Protein AF-A0A9E0JSH0-F1 (afdb_monomer)

Solvent-accessible surface area (backbone atoms only — not comparable to full-atom values): 14312 Å² total; per-residue (Å²): 104,97,82,73,58,81,67,49,78,45,81,40,47,61,88,39,61,68,59,53,50,58,52,59,76,69,47,55,91,85,56,43,42,41,79,40,80,36,76,78,48,94,66,46,85,39,69,64,47,38,42,27,76,75,68,75,42,82,63,56,85,98,53,52,51,63,81,74,77,41,86,86,77,57,68,68,57,54,52,49,50,67,62,27,55,86,68,74,49,78,90,57,55,46,67,27,36,37,36,51,87,28,32,75,51,60,47,78,40,83,41,52,56,60,45,34,43,47,60,54,39,56,71,28,42,46,60,91,75,67,66,45,44,28,45,34,51,97,60,63,36,44,75,56,94,56,49,79,47,55,40,48,98,84,49,54,21,39,34,26,34,45,64,81,72,59,83,82,60,63,72,46,76,85,82,80,79,55,48,25,35,78,47,30,92,77,71,45,55,46,67,59,41,27,54,29,35,75,69,66,36,45,69,62,23,46,77,66,45,53,81,64,55,82,60,61,27,45,35,23,71,53,29,89,32,31,45,64,35,37,59,36,46,52,51,40,50,52,54,55,52,55,62,73,77,107

Structure (mmCIF, N/CA/C/O backbone):
data_AF-A0A9E0JSH0-F1
#
_entry.id   AF-A0A9E0JSH0-F1
#
loop_
_atom_site.group_PDB
_atom_site.id
_atom_site.type_symbol
_atom_site.label_atom_id
_atom_site.label_alt_id
_atom_site.label_comp_id
_atom_site.label_asym_id
_atom_site.label_entity_id
_atom_site.label_seq_id
_atom_site.pdbx_PDB_ins_code
_atom_site.Cartn_x
_atom_site.Cartn_y
_atom_site.Cartn_z
_atom_site.occupancy
_atom_site.B_iso_or_equiv
_atom_site.auth_seq_id
_atom_site.auth_comp_id
_atom_site.auth_asym_id
_atom_site.auth_atom_id
_atom_site.pdbx_PDB_model_num
ATOM 1 N N . HIS A 1 1 ? -17.701 -1.206 18.539 1.00 70.62 1 HIS A N 1
ATOM 2 C CA . HIS A 1 1 ? -19.146 -0.907 18.632 1.00 70.62 1 HIS A CA 1
ATOM 3 C C . HIS A 1 1 ? -19.865 -1.030 17.283 1.00 70.62 1 HIS A C 1
ATOM 5 O O . HIS A 1 1 ? -20.611 -1.981 17.127 1.00 70.62 1 HIS A O 1
ATOM 11 N N . ALA A 1 2 ? -19.613 -0.163 16.288 1.00 82.38 2 ALA A N 1
ATOM 12 C CA . ALA A 1 2 ? -20.378 -0.131 15.022 1.00 82.38 2 ALA A CA 1
ATOM 13 C C . ALA A 1 2 ? -20.443 -1.459 14.236 1.00 82.38 2 ALA A C 1
ATOM 15 O O . ALA A 1 2 ? -21.452 -1.756 13.612 1.00 82.38 2 ALA A O 1
ATOM 16 N N . VAL A 1 3 ? -19.380 -2.264 14.286 1.00 86.94 3 VAL A N 1
ATOM 17 C CA . VAL A 1 3 ? -19.287 -3.560 13.587 1.00 86.94 3 VAL A CA 1
ATOM 18 C C . VAL A 1 3 ? -19.451 -4.766 14.523 1.00 86.94 3 VAL A C 1
ATOM 20 O O . VAL A 1 3 ? -19.081 -5.875 14.163 1.00 86.94 3 VAL A O 1
ATOM 23 N N . GLY A 1 4 ? -19.930 -4.561 15.756 1.00 85.88 4 GLY A N 1
ATOM 24 C CA . GLY A 1 4 ? -20.189 -5.655 16.706 1.00 85.88 4 GLY A CA 1
ATOM 25 C C . GLY A 1 4 ? -18.955 -6.432 17.192 1.00 85.88 4 GLY A C 1
ATOM 26 O O . GLY A 1 4 ? -19.100 -7.493 17.787 1.00 85.88 4 GLY A O 1
ATOM 27 N N . VAL A 1 5 ? -17.737 -5.936 16.952 1.00 88.56 5 VAL A N 1
ATOM 28 C CA . VAL A 1 5 ? -16.499 -6.615 17.378 1.00 88.56 5 VAL A CA 1
ATOM 29 C C . VAL A 1 5 ? -16.215 -6.415 18.867 1.00 88.56 5 VAL A C 1
ATOM 31 O O . VAL A 1 5 ? -16.360 -5.306 19.388 1.00 88.56 5 VAL A O 1
ATOM 34 N N . SER A 1 6 ? -15.750 -7.480 19.523 1.00 86.81 6 SER A N 1
ATOM 35 C CA . SER A 1 6 ? -15.329 -7.496 20.933 1.00 86.81 6 SER A CA 1
ATOM 36 C C . SER A 1 6 ? -13.826 -7.274 21.132 1.00 86.81 6 SER A C 1
ATOM 38 O O . SER A 1 6 ? -13.388 -7.009 22.248 1.00 86.81 6 SER A O 1
ATOM 40 N N . ARG A 1 7 ? -13.024 -7.377 20.062 1.00 91.56 7 ARG A N 1
ATOM 41 C CA . ARG A 1 7 ? -11.568 -7.208 20.104 1.00 91.56 7 ARG A CA 1
ATOM 42 C C . ARG A 1 7 ? -11.042 -6.531 18.841 1.00 91.56 7 ARG A C 1
ATOM 44 O O . ARG A 1 7 ? -11.481 -6.859 17.741 1.00 91.56 7 ARG A O 1
ATOM 51 N N . ALA A 1 8 ? -10.061 -5.646 18.999 1.00 94.44 8 ALA A N 1
ATOM 52 C CA . ALA A 1 8 ? -9.329 -5.002 17.910 1.00 94.44 8 ALA A CA 1
ATOM 53 C C . ALA A 1 8 ? -7.811 -5.182 18.067 1.00 94.44 8 ALA A C 1
ATOM 55 O O . ALA A 1 8 ? -7.284 -5.261 19.180 1.00 94.44 8 ALA A O 1
ATOM 56 N N . LEU A 1 9 ? -7.100 -5.240 16.940 1.00 95.06 9 LEU A N 1
ATOM 57 C CA . LEU A 1 9 ? -5.640 -5.308 16.889 1.00 95.06 9 LEU A CA 1
ATOM 58 C C . LEU A 1 9 ? -5.103 -4.219 15.960 1.00 95.06 9 LEU A C 1
ATOM 60 O O . LEU A 1 9 ? -5.591 -4.058 14.845 1.00 95.06 9 LEU A O 1
ATOM 64 N N . ILE A 1 10 ? -4.075 -3.512 16.418 1.00 95.69 10 ILE A N 1
ATOM 65 C CA . ILE A 1 10 ? -3.317 -2.524 15.655 1.00 95.69 10 ILE A CA 1
ATOM 66 C C . ILE A 1 10 ? -1.962 -3.152 15.335 1.00 95.69 10 ILE A C 1
ATOM 68 O O . ILE A 1 10 ? -1.177 -3.424 16.244 1.00 95.69 10 ILE A O 1
ATOM 72 N N . GLY A 1 11 ? -1.710 -3.426 14.056 1.00 95.25 11 GLY A N 1
ATOM 73 C CA . GLY A 1 11 ? -0.405 -3.877 13.575 1.00 95.25 11 GLY A CA 1
ATOM 74 C C . GLY A 1 11 ? 0.499 -2.680 13.296 1.00 95.25 11 GLY A C 1
ATOM 75 O O . GLY A 1 11 ? 0.100 -1.787 12.552 1.00 95.25 11 GLY A O 1
ATOM 76 N N . VAL A 1 12 ? 1.696 -2.663 13.878 1.00 95.06 12 VAL A N 1
ATOM 77 C CA . VAL A 1 12 ? 2.700 -1.610 13.667 1.00 95.06 12 VAL A CA 1
ATOM 78 C C . VAL A 1 12 ? 4.027 -2.270 13.319 1.00 95.06 12 VAL A C 1
ATOM 80 O O . VAL A 1 12 ? 4.424 -3.221 13.987 1.00 95.06 12 VAL A O 1
ATOM 83 N N . GLU A 1 13 ? 4.690 -1.799 12.270 1.00 95.12 13 GLU A N 1
ATOM 84 C CA . GLU A 1 13 ? 6.009 -2.301 11.869 1.00 95.12 13 GLU A CA 1
ATOM 85 C C . GLU A 1 13 ? 7.086 -1.937 12.911 1.00 95.12 13 GLU A C 1
ATOM 87 O O . GLU A 1 13 ? 6.985 -0.918 13.601 1.00 95.12 13 GLU A O 1
ATOM 92 N N . ASP A 1 14 ? 8.087 -2.802 13.072 1.00 95.06 14 ASP A N 1
ATOM 93 C CA . ASP A 1 14 ? 9.138 -2.701 14.092 1.00 95.06 14 ASP A CA 1
ATOM 94 C C . ASP A 1 14 ? 10.114 -1.532 13.889 1.00 95.06 14 ASP A C 1
ATOM 96 O O . ASP A 1 14 ? 10.735 -1.083 14.853 1.00 95.06 14 ASP A O 1
ATOM 100 N N . ASP A 1 15 ? 10.172 -0.968 12.684 1.00 94.94 15 ASP A N 1
ATOM 101 C CA . ASP A 1 15 ? 10.911 0.250 12.339 1.00 94.94 15 ASP A CA 1
ATOM 102 C C . ASP A 1 15 ? 10.265 1.548 12.874 1.00 94.94 15 ASP A C 1
ATOM 104 O O . ASP A 1 15 ? 10.806 2.634 12.668 1.00 94.94 15 ASP A O 1
ATOM 108 N N . LYS A 1 16 ? 9.121 1.467 13.574 1.00 94.50 16 LYS A N 1
ATOM 109 C CA . LYS A 1 16 ? 8.365 2.626 14.098 1.00 94.50 16 LYS A CA 1
ATOM 110 C C . LYS A 1 16 ? 8.254 2.613 15.635 1.00 94.50 16 LYS A C 1
ATOM 112 O O . LYS A 1 16 ? 7.138 2.599 16.171 1.00 94.50 16 LYS A O 1
ATOM 117 N N . PRO A 1 17 ? 9.376 2.645 16.382 1.00 95.88 17 PRO A N 1
ATOM 118 C CA . PRO A 1 17 ? 9.376 2.499 17.841 1.00 95.88 17 PRO A CA 1
ATOM 119 C C . PRO A 1 17 ? 8.571 3.589 18.561 1.00 95.88 17 PRO A C 1
ATOM 121 O O . PRO A 1 17 ? 7.854 3.290 19.517 1.00 95.88 17 PRO A O 1
ATOM 124 N N . GLU A 1 18 ? 8.622 4.830 18.075 1.00 96.75 18 GLU A N 1
ATOM 125 C CA . GLU A 1 18 ? 7.871 5.956 18.646 1.00 96.75 18 GLU A CA 1
ATOM 126 C C . GLU A 1 18 ? 6.356 5.751 18.529 1.00 96.75 18 GLU A C 1
ATOM 128 O O . GLU A 1 18 ? 5.625 5.911 19.507 1.00 96.75 18 GLU A O 1
ATOM 133 N N . ALA A 1 19 ? 5.878 5.306 17.361 1.00 94.12 19 ALA A N 1
ATOM 134 C CA . ALA A 1 19 ? 4.464 5.006 17.150 1.00 94.12 19 ALA A CA 1
ATOM 135 C C . ALA A 1 19 ? 4.004 3.829 18.022 1.00 94.12 19 ALA A C 1
ATOM 137 O O . ALA A 1 19 ? 2.922 3.872 18.608 1.00 94.12 19 ALA A O 1
ATOM 138 N N . ILE A 1 20 ? 4.838 2.790 18.154 1.00 96.56 20 ILE A N 1
ATOM 139 C CA . ILE A 1 20 ? 4.563 1.650 19.036 1.00 96.56 20 ILE A CA 1
ATOM 140 C C . ILE A 1 20 ? 4.403 2.123 20.484 1.00 96.56 20 ILE A C 1
ATOM 142 O O . ILE A 1 20 ? 3.453 1.707 21.152 1.00 96.56 20 ILE A O 1
ATOM 146 N N . ALA A 1 21 ? 5.312 2.973 20.968 1.00 97.12 21 ALA A N 1
ATOM 147 C CA . ALA A 1 21 ? 5.270 3.511 22.323 1.00 97.12 21 ALA A CA 1
ATOM 148 C C . ALA A 1 21 ? 4.015 4.367 22.552 1.00 97.12 21 ALA A C 1
ATOM 150 O O . ALA A 1 21 ? 3.271 4.110 23.500 1.00 97.12 21 ALA A O 1
ATOM 151 N N . ALA A 1 22 ? 3.733 5.309 21.647 1.00 96.62 22 ALA A N 1
ATOM 152 C CA . ALA A 1 22 ? 2.570 6.191 21.726 1.00 96.62 22 ALA A CA 1
ATOM 153 C C . ALA A 1 22 ? 1.245 5.412 21.727 1.00 96.62 22 ALA A C 1
ATOM 155 O O . ALA A 1 22 ? 0.381 5.654 22.567 1.00 96.62 22 ALA A O 1
ATOM 156 N N . ILE A 1 23 ? 1.100 4.420 20.840 1.00 95.81 23 ILE A N 1
ATOM 157 C CA . ILE A 1 23 ? -0.105 3.583 20.783 1.00 95.81 23 ILE A CA 1
ATOM 158 C C . ILE A 1 23 ? -0.246 2.767 22.067 1.00 95.81 23 ILE A C 1
ATOM 160 O O . ILE A 1 23 ? -1.330 2.734 22.643 1.00 95.81 23 ILE A O 1
ATOM 164 N N . LYS A 1 24 ? 0.830 2.114 22.534 1.00 95.69 24 LYS A N 1
ATOM 165 C CA . LYS A 1 24 ? 0.793 1.277 23.746 1.00 95.69 24 LYS A CA 1
ATOM 166 C C . LYS A 1 24 ? 0.400 2.065 24.994 1.00 95.69 24 LYS A C 1
ATOM 168 O O . LYS A 1 24 ? -0.326 1.518 25.818 1.00 95.69 24 LYS A O 1
ATOM 173 N N . ALA A 1 25 ? 0.844 3.316 25.113 1.00 96.62 25 ALA A N 1
ATOM 174 C CA . ALA A 1 25 ? 0.515 4.187 26.240 1.00 96.62 25 ALA A CA 1
ATOM 175 C C . ALA A 1 25 ? -0.984 4.533 26.329 1.00 96.62 25 ALA A C 1
ATOM 177 O O . ALA A 1 25 ? -1.475 4.834 27.412 1.00 96.62 25 ALA A O 1
ATOM 178 N N . LEU A 1 26 ? -1.710 4.464 25.209 1.00 95.88 26 LEU A N 1
ATOM 179 C CA . LEU A 1 26 ? -3.132 4.808 25.109 1.00 95.88 26 LEU A CA 1
ATOM 180 C C . LEU A 1 26 ? -4.056 3.578 25.069 1.00 95.88 26 LEU A C 1
ATOM 182 O O . LEU A 1 26 ? -5.267 3.726 24.898 1.00 95.88 26 LEU A O 1
ATOM 186 N N . LEU A 1 27 ? -3.516 2.358 25.186 1.00 95.31 27 LEU A N 1
ATOM 187 C CA . LEU A 1 27 ? -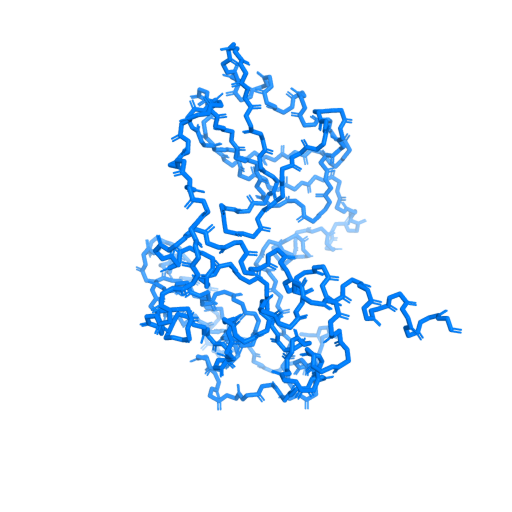4.336 1.146 25.134 1.00 95.31 27 LEU A CA 1
ATOM 188 C C . LEU A 1 27 ? -5.201 0.993 26.395 1.00 95.31 27 LEU A C 1
ATOM 190 O O . LEU A 1 27 ? -4.727 1.238 27.505 1.00 95.31 27 LEU A O 1
ATOM 194 N N . PRO A 1 28 ? -6.450 0.517 26.251 1.00 93.25 28 PRO A N 1
ATOM 195 C CA . PRO A 1 28 ? -7.325 0.284 27.388 1.00 93.25 28 PRO A CA 1
ATOM 196 C C . PRO A 1 28 ? -6.835 -0.900 28.236 1.00 93.25 28 PRO A C 1
ATOM 198 O O . PRO A 1 28 ? -6.339 -1.908 27.722 1.00 93.25 28 PRO A O 1
ATOM 201 N N . ALA A 1 29 ? -7.021 -0.799 29.555 1.00 92.62 29 ALA A N 1
ATOM 202 C CA . ALA A 1 29 ? -6.586 -1.820 30.513 1.00 92.62 29 ALA A CA 1
ATOM 203 C C . ALA A 1 29 ? -7.299 -3.175 30.333 1.00 92.62 29 ALA A C 1
ATOM 205 O O . ALA A 1 29 ? -6.725 -4.221 30.641 1.00 92.62 29 ALA A O 1
ATOM 206 N N . ASP A 1 30 ? -8.520 -3.168 29.790 1.00 93.06 30 ASP A N 1
ATOM 207 C CA . ASP A 1 30 ? -9.334 -4.362 29.524 1.00 93.06 30 ASP A CA 1
ATOM 208 C C . ASP A 1 30 ? -8.836 -5.202 28.331 1.00 93.06 30 ASP A C 1
ATOM 210 O O . ASP A 1 30 ? -9.366 -6.280 28.060 1.00 93.06 30 ASP A O 1
ATOM 214 N N . ARG A 1 31 ? -7.798 -4.726 27.622 1.00 89.38 31 ARG A N 1
ATOM 215 C CA . ARG A 1 31 ? -7.181 -5.381 26.456 1.00 89.38 31 ARG A CA 1
ATOM 216 C C . ARG A 1 31 ? -8.151 -5.621 25.293 1.00 89.38 31 ARG A C 1
ATOM 218 O O . ARG A 1 31 ? -7.851 -6.430 24.409 1.00 89.38 31 ARG A O 1
ATOM 225 N N . SER A 1 32 ? -9.270 -4.898 25.255 1.00 93.00 32 SER A N 1
ATOM 226 C CA . SER A 1 32 ? -10.209 -4.897 24.127 1.00 93.00 32 SER A CA 1
ATOM 227 C C . SER A 1 32 ? -9.537 -4.419 22.833 1.00 93.00 32 SER A C 1
ATOM 229 O O . SER A 1 32 ? -9.854 -4.904 21.745 1.00 93.00 32 SER A O 1
ATOM 231 N N . ILE A 1 33 ? -8.541 -3.536 22.946 1.00 95.19 33 ILE A N 1
ATOM 232 C CA . ILE A 1 33 ? -7.679 -3.084 21.851 1.00 95.19 33 ILE A CA 1
ATOM 233 C C . ILE A 1 33 ? -6.232 -3.444 22.187 1.00 95.19 33 ILE A C 1
ATOM 235 O O . ILE A 1 33 ? -5.737 -3.140 23.271 1.00 95.19 33 ILE A O 1
ATOM 239 N N . GLY A 1 34 ? -5.540 -4.099 21.256 1.00 94.81 34 GLY A N 1
ATOM 240 C CA . GLY A 1 34 ? -4.135 -4.471 21.413 1.00 94.81 34 GLY A CA 1
ATOM 241 C C . GLY A 1 34 ? -3.248 -3.912 20.309 1.00 94.81 34 GLY A C 1
ATOM 242 O O . GLY A 1 34 ? -3.661 -3.835 19.159 1.00 94.81 34 GLY A O 1
ATOM 243 N N . CYS A 1 35 ? -1.994 -3.609 20.640 1.00 95.62 35 CYS A N 1
ATOM 244 C CA . CYS A 1 35 ? -0.941 -3.331 19.662 1.00 95.62 35 CYS A CA 1
ATOM 245 C C . CYS A 1 35 ? -0.091 -4.592 19.430 1.00 95.62 35 CYS A C 1
ATOM 247 O O . CYS A 1 35 ? 0.203 -5.348 20.369 1.00 95.62 35 CYS A O 1
ATOM 249 N N . ARG A 1 36 ? 0.273 -4.857 18.176 1.00 95.50 36 ARG A N 1
ATOM 250 C CA . ARG A 1 36 ? 1.146 -5.956 17.759 1.00 95.50 36 ARG A CA 1
ATOM 251 C C . ARG A 1 36 ? 2.248 -5.402 16.875 1.00 95.50 36 ARG A C 1
ATOM 253 O O . ARG A 1 36 ? 1.969 -4.777 15.858 1.00 95.50 36 ARG A O 1
ATOM 260 N N . VAL A 1 37 ? 3.483 -5.655 17.291 1.00 95.56 37 VAL A N 1
ATOM 261 C CA . VAL A 1 37 ? 4.664 -5.319 16.504 1.00 95.56 37 VAL A CA 1
ATOM 262 C C . VAL A 1 37 ? 4.830 -6.381 15.423 1.00 95.56 37 VAL A C 1
ATOM 264 O O . VAL A 1 37 ? 4.705 -7.573 15.709 1.00 95.56 37 VAL A O 1
ATOM 267 N N . LEU A 1 38 ? 5.054 -5.943 14.192 1.00 94.50 38 LEU A N 1
ATOM 268 C CA . LEU A 1 38 ? 5.218 -6.776 13.010 1.00 94.50 38 LEU A CA 1
ATOM 269 C C . LEU A 1 38 ? 6.597 -6.512 12.398 1.00 94.50 38 LEU A C 1
ATOM 271 O O . LEU A 1 38 ? 7.061 -5.376 12.452 1.00 94.50 38 LEU A O 1
ATOM 275 N N . PRO A 1 39 ? 7.248 -7.517 11.798 1.00 91.94 39 PRO A N 1
ATOM 276 C CA . PRO A 1 39 ? 8.506 -7.290 11.102 1.00 91.94 39 PRO A CA 1
ATOM 277 C C . PRO A 1 39 ? 8.299 -6.349 9.910 1.00 91.94 39 PRO A C 1
ATOM 279 O O . PRO A 1 39 ? 7.330 -6.503 9.159 1.00 91.94 39 PRO A O 1
ATOM 282 N N . THR A 1 40 ? 9.225 -5.414 9.703 1.00 91.50 40 THR A N 1
ATOM 283 C CA . THR A 1 40 ? 9.226 -4.525 8.532 1.00 91.50 40 THR A CA 1
ATOM 284 C C . THR A 1 40 ? 9.534 -5.324 7.265 1.00 91.50 40 THR A C 1
ATOM 286 O O . THR A 1 40 ? 10.686 -5.517 6.874 1.00 91.50 40 THR A O 1
ATOM 289 N N . ARG A 1 41 ? 8.487 -5.838 6.613 1.00 86.88 41 ARG A N 1
ATOM 290 C CA . ARG A 1 41 ? 8.604 -6.665 5.407 1.00 86.88 41 ARG A CA 1
ATOM 291 C C . ARG A 1 41 ? 7.492 -6.348 4.422 1.00 86.88 41 ARG A C 1
ATOM 293 O O . ARG A 1 41 ? 6.323 -6.586 4.688 1.00 86.88 41 ARG A O 1
ATOM 300 N N . TYR A 1 42 ? 7.826 -5.889 3.225 1.00 85.62 42 TYR A N 1
ATOM 301 C CA . TYR A 1 42 ? 6.801 -5.672 2.205 1.00 85.62 42 TYR A CA 1
ATOM 302 C C . TYR A 1 42 ? 6.203 -7.007 1.698 1.00 85.62 42 TYR A C 1
ATOM 304 O O . TYR A 1 42 ? 6.981 -7.921 1.405 1.00 85.62 42 TYR A O 1
ATOM 312 N N . PRO A 1 43 ? 4.867 -7.142 1.512 1.00 88.00 43 PRO A N 1
ATOM 313 C CA . PRO A 1 43 ? 3.787 -6.187 1.800 1.00 88.00 43 PRO A CA 1
ATOM 314 C C . PRO A 1 43 ? 2.977 -6.540 3.066 1.00 88.00 43 PRO A C 1
ATOM 316 O O . PRO A 1 43 ? 1.806 -6.913 2.975 1.00 88.00 43 PRO A O 1
ATOM 319 N N . GLN A 1 44 ? 3.566 -6.386 4.253 1.00 85.75 44 GLN A N 1
ATOM 320 C CA . GLN A 1 44 ? 2.935 -6.687 5.548 1.00 85.75 44 GLN A CA 1
ATOM 321 C C . GLN A 1 44 ? 1.597 -5.959 5.764 1.00 85.75 44 GLN A C 1
ATOM 323 O O . GLN A 1 44 ? 0.678 -6.512 6.366 1.00 85.75 44 GLN A O 1
ATOM 328 N N . GLY A 1 45 ? 1.469 -4.735 5.244 1.00 84.25 45 GLY A N 1
ATOM 329 C CA . GLY A 1 45 ? 0.248 -3.929 5.334 1.00 84.25 45 GLY A CA 1
ATOM 330 C C . GLY A 1 45 ? -0.887 -4.347 4.390 1.00 84.25 45 GLY A C 1
ATOM 331 O O . GLY A 1 45 ? -1.973 -3.774 4.468 1.00 84.25 45 GLY A O 1
ATOM 332 N N . ALA A 1 46 ? -0.675 -5.312 3.488 1.00 88.25 46 ALA A N 1
ATOM 333 C CA . ALA A 1 46 ? -1.750 -5.821 2.643 1.00 88.25 46 ALA A CA 1
ATOM 334 C C . ALA A 1 46 ? -2.763 -6.599 3.489 1.00 88.25 46 ALA A C 1
ATOM 336 O O . ALA A 1 46 ? -2.389 -7.437 4.302 1.00 88.25 46 ALA A O 1
ATOM 337 N N . GLU A 1 47 ? -4.052 -6.370 3.253 1.00 90.44 47 GLU A N 1
ATOM 338 C CA . GLU A 1 47 ? -5.147 -6.871 4.088 1.00 90.44 47 GLU A CA 1
ATOM 339 C C . GLU A 1 47 ? -5.058 -8.376 4.397 1.00 90.44 47 GLU A C 1
ATOM 341 O O . GLU A 1 47 ? -5.051 -8.771 5.562 1.00 90.44 47 GLU A O 1
ATOM 346 N N . LYS A 1 48 ? -4.889 -9.219 3.370 1.00 90.19 48 LYS A N 1
ATOM 347 C CA . LYS A 1 48 ? -4.742 -10.674 3.547 1.00 90.19 48 LYS A CA 1
ATOM 348 C C . LYS A 1 48 ? -3.483 -11.056 4.337 1.00 90.19 48 LYS A C 1
ATOM 350 O O . LYS A 1 48 ? -3.529 -11.989 5.132 1.00 90.19 48 LYS A O 1
ATOM 355 N N . MET A 1 49 ? -2.379 -10.332 4.140 1.00 90.75 49 MET A N 1
ATOM 356 C CA . MET A 1 49 ? -1.115 -10.577 4.847 1.00 90.75 49 MET A CA 1
ATOM 357 C C . MET A 1 49 ? -1.224 -10.182 6.314 1.00 90.75 49 MET A C 1
ATOM 359 O O . MET A 1 49 ? -0.804 -10.930 7.189 1.00 90.75 49 MET A O 1
ATOM 363 N N . LEU A 1 50 ? -1.856 -9.043 6.589 1.00 93.50 50 LEU A N 1
ATOM 364 C CA . LEU A 1 50 ? -2.058 -8.549 7.940 1.00 93.50 50 LEU A CA 1
ATOM 365 C C . LEU A 1 50 ? -2.941 -9.499 8.761 1.00 93.50 50 LEU A C 1
ATOM 367 O O . LEU A 1 50 ? -2.609 -9.804 9.905 1.00 93.50 50 LEU A O 1
ATOM 371 N N . ILE A 1 51 ? -4.026 -10.013 8.167 1.00 94.19 51 ILE A N 1
ATOM 372 C CA . ILE A 1 51 ? -4.899 -11.018 8.796 1.00 94.19 51 ILE A CA 1
ATOM 373 C C . ILE A 1 51 ? -4.108 -12.283 9.121 1.00 94.19 51 ILE A C 1
ATOM 375 O O . ILE A 1 51 ? -4.167 -12.767 10.252 1.00 94.19 51 ILE A O 1
ATOM 379 N N . HIS A 1 52 ? -3.335 -12.789 8.160 1.00 92.56 52 HIS A N 1
ATOM 380 C CA . HIS A 1 52 ? -2.511 -13.972 8.368 1.00 92.56 52 HIS A CA 1
ATOM 381 C C . HIS A 1 52 ? -1.476 -13.748 9.480 1.00 92.56 52 HIS A C 1
ATOM 383 O O . HIS A 1 52 ? -1.427 -14.512 10.438 1.00 92.56 52 HIS A O 1
ATOM 389 N N . SER A 1 53 ? -0.704 -12.663 9.440 1.00 92.38 53 SER A N 1
ATOM 390 C CA . SER A 1 53 ? 0.331 -12.404 10.446 1.00 92.38 53 SER A CA 1
ATOM 391 C C . SER A 1 53 ? -0.221 -12.181 11.853 1.00 92.38 53 SER A C 1
ATOM 393 O O . SER A 1 53 ? 0.402 -12.614 12.819 1.00 92.38 53 SER A O 1
ATOM 395 N N . LEU A 1 54 ? -1.381 -11.530 11.994 1.00 93.06 54 LEU A N 1
ATOM 396 C CA . LEU A 1 54 ? -1.961 -11.226 13.307 1.00 93.06 54 LEU A CA 1
ATOM 397 C C . LEU A 1 54 ? -2.813 -12.359 13.884 1.00 93.06 54 LEU A C 1
ATOM 399 O O . LEU A 1 54 ? -2.867 -12.510 15.105 1.00 93.06 54 LEU A O 1
ATOM 403 N N . LEU A 1 55 ? -3.515 -13.107 13.031 1.00 93.25 55 LEU A N 1
ATOM 404 C CA . LEU A 1 55 ? -4.546 -14.063 13.447 1.00 93.25 55 LEU A CA 1
ATOM 405 C C . LEU A 1 55 ? -4.281 -15.496 12.979 1.00 93.25 55 LEU A C 1
ATOM 407 O O . LEU A 1 55 ? -5.036 -16.381 13.371 1.00 93.25 55 LEU A O 1
ATOM 411 N N . GLN A 1 56 ? -3.253 -15.726 12.154 1.00 92.88 56 GLN A N 1
ATOM 412 C CA . GLN A 1 56 ? -2.965 -17.016 11.511 1.00 92.88 56 GLN A CA 1
ATOM 413 C C . GLN A 1 56 ? -4.186 -17.556 10.747 1.00 92.88 56 GLN A C 1
ATOM 415 O O . GLN A 1 56 ? -4.502 -18.741 10.783 1.00 92.88 56 GLN A O 1
ATOM 420 N N . ARG A 1 57 ? -4.917 -16.646 10.087 1.00 93.12 57 ARG A N 1
ATOM 421 C CA . ARG A 1 57 ? -6.085 -16.955 9.253 1.00 93.12 57 ARG A CA 1
ATOM 422 C C . ARG A 1 57 ? -5.798 -16.609 7.803 1.00 93.12 57 ARG A C 1
ATOM 424 O O . ARG A 1 57 ? -5.294 -15.527 7.510 1.00 93.12 57 ARG A O 1
ATOM 431 N N . GLU A 1 58 ? -6.195 -17.491 6.902 1.00 90.81 58 GLU A N 1
ATOM 432 C CA . GLU A 1 58 ? 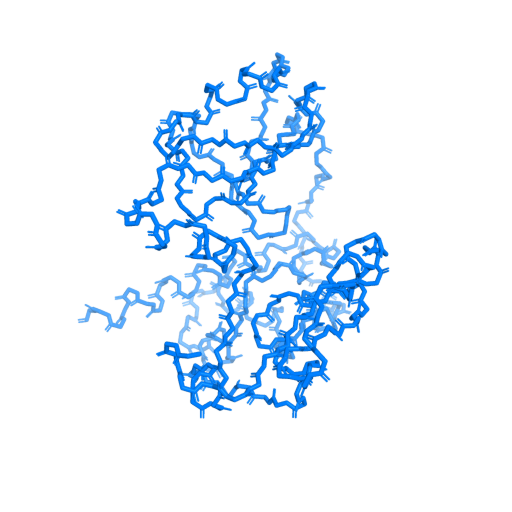-6.143 -17.240 5.467 1.00 90.81 58 GLU A CA 1
ATOM 433 C C . GLU A 1 58 ? -7.507 -16.789 4.950 1.00 90.81 58 GLU A C 1
ATOM 435 O O . GLU A 1 58 ? -8.543 -17.325 5.340 1.00 90.81 58 GLU A O 1
ATOM 440 N N . VAL A 1 59 ? -7.507 -15.800 4.053 1.00 92.38 59 VAL A N 1
ATOM 441 C CA . VAL A 1 59 ? -8.710 -15.368 3.332 1.00 92.38 59 VAL A CA 1
ATOM 442 C C . VAL A 1 59 ? -8.756 -16.119 2.000 1.00 92.38 59 VAL A C 1
ATOM 444 O O . VAL A 1 59 ? -7.917 -15.821 1.134 1.00 92.38 59 VAL A O 1
ATOM 447 N N . PRO A 1 60 ? -9.715 -17.046 1.798 1.00 89.81 60 PRO A N 1
ATOM 448 C CA . PRO A 1 60 ? -9.762 -17.864 0.592 1.00 89.81 60 PRO A CA 1
ATOM 449 C C . PRO A 1 60 ? -9.843 -17.039 -0.698 1.00 89.81 60 PRO A C 1
ATOM 451 O O . PRO A 1 60 ? -10.206 -15.855 -0.705 1.00 89.81 60 PRO A O 1
ATOM 454 N N . SER A 1 61 ? -9.509 -17.678 -1.819 1.00 87.62 61 SER A N 1
ATOM 455 C CA . SER A 1 61 ? -9.638 -17.061 -3.142 1.00 87.62 61 SER A CA 1
ATOM 456 C C . SER A 1 61 ? -11.073 -16.583 -3.383 1.00 87.62 61 SER A C 1
ATOM 458 O O . SER A 1 61 ? -12.042 -17.269 -3.055 1.00 87.62 61 SER A O 1
ATOM 460 N N . GLY A 1 62 ? -11.210 -15.362 -3.903 1.00 85.94 62 GLY A N 1
ATOM 461 C CA . GLY A 1 62 ? -12.508 -14.733 -4.170 1.00 85.94 62 GLY A CA 1
ATOM 462 C C . GLY A 1 62 ? -13.355 -14.369 -2.941 1.00 85.94 62 GLY A C 1
ATOM 463 O O . GLY A 1 62 ? -14.460 -13.860 -3.122 1.00 85.94 62 GLY A O 1
ATOM 464 N N . LYS A 1 63 ? -12.864 -14.600 -1.718 1.00 90.94 63 LYS A N 1
ATOM 465 C CA . LYS A 1 63 ? -13.536 -14.222 -0.468 1.00 90.94 63 LYS A CA 1
ATOM 466 C C . LYS A 1 63 ? -13.022 -12.893 0.076 1.00 90.94 63 LYS A C 1
ATOM 468 O O . LYS A 1 63 ? -11.902 -12.465 -0.219 1.00 90.94 63 LYS A O 1
ATOM 473 N N . LEU A 1 64 ? -13.863 -12.249 0.873 1.00 89.88 64 LEU A N 1
ATOM 474 C CA . LEU A 1 64 ? -13.572 -11.026 1.606 1.00 89.88 64 LEU A CA 1
ATOM 475 C C . LEU A 1 64 ? -13.147 -11.362 3.041 1.00 89.88 64 LEU A C 1
ATOM 477 O O . LEU A 1 64 ? -13.532 -12.400 3.575 1.00 89.88 64 LEU A O 1
ATOM 481 N N . PRO A 1 65 ? -12.415 -10.478 3.730 1.00 91.19 65 PRO A N 1
ATOM 482 C CA . PRO A 1 65 ? -12.087 -10.676 5.145 1.00 91.19 65 PRO A CA 1
ATOM 483 C C . PRO A 1 65 ? -13.291 -10.852 6.063 1.00 91.19 65 PRO A C 1
ATOM 485 O O . PRO A 1 65 ? -13.217 -11.595 7.041 1.00 91.19 65 PRO A O 1
ATOM 488 N N . ALA A 1 66 ? -14.423 -10.237 5.713 1.00 91.94 66 ALA A N 1
ATOM 489 C CA . ALA A 1 66 ? -15.675 -10.428 6.431 1.00 91.94 66 ALA A CA 1
ATOM 490 C C . ALA A 1 66 ? -16.126 -11.902 6.427 1.00 91.94 66 ALA A C 1
ATOM 492 O O . ALA A 1 66 ? -16.660 -12.367 7.431 1.00 91.94 66 ALA A O 1
ATOM 493 N N . ASP A 1 67 ? -15.824 -12.662 5.365 1.00 91.94 67 ASP A N 1
ATOM 494 C CA . ASP A 1 67 ? -16.134 -14.097 5.273 1.00 91.94 67 ASP A CA 1
ATOM 495 C C . ASP A 1 67 ? -15.329 -14.943 6.277 1.00 91.94 67 ASP A C 1
ATOM 497 O O . ASP A 1 67 ? -15.716 -16.065 6.588 1.00 91.94 67 ASP A O 1
ATOM 501 N N . VAL A 1 68 ? -14.219 -14.413 6.810 1.00 92.62 68 VAL A N 1
ATOM 502 C CA . VAL A 1 68 ? -13.423 -15.042 7.883 1.00 92.62 68 VAL A CA 1
ATOM 503 C C . VAL A 1 68 ? -13.574 -14.321 9.230 1.00 92.62 68 VAL A C 1
ATOM 505 O O . VAL A 1 68 ? -12.780 -14.524 10.158 1.00 92.62 68 VAL A O 1
ATOM 508 N N . GLY A 1 69 ? -14.606 -13.476 9.344 1.00 91.38 69 GLY A N 1
ATOM 509 C CA . GLY A 1 69 ? -14.970 -12.759 10.563 1.00 91.38 69 GLY A CA 1
ATOM 510 C C . GLY A 1 69 ? -13.992 -11.649 10.946 1.00 91.38 69 GLY A C 1
ATOM 511 O O . GLY A 1 69 ? -13.798 -11.398 12.135 1.00 91.38 69 GLY A O 1
ATOM 512 N N . VAL A 1 70 ? -13.335 -11.018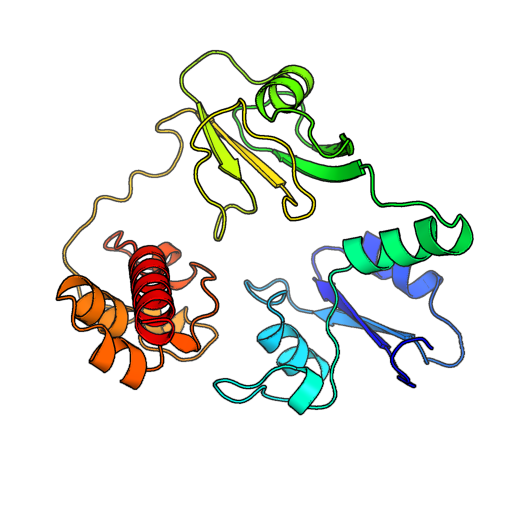 9.968 1.00 94.25 70 VAL A N 1
ATOM 513 C CA . VAL A 1 70 ? -12.365 -9.943 10.206 1.00 94.25 70 VAL A CA 1
ATOM 514 C C . VAL A 1 70 ? -12.730 -8.707 9.394 1.00 94.25 70 VAL A C 1
ATOM 516 O O . VAL A 1 70 ? -13.068 -8.791 8.218 1.00 94.25 70 VAL A O 1
ATOM 519 N N . VAL A 1 71 ? -12.617 -7.537 10.018 1.00 93.56 71 VAL A N 1
ATOM 520 C CA . VAL A 1 71 ? -12.693 -6.246 9.333 1.00 93.56 71 VAL A CA 1
ATOM 521 C C . VAL A 1 71 ? -11.336 -5.576 9.465 1.00 93.56 71 VAL A C 1
ATOM 523 O O . VAL A 1 71 ? -10.854 -5.370 10.580 1.00 93.56 71 VAL A O 1
ATOM 526 N N . VAL A 1 72 ? -10.722 -5.232 8.338 1.00 93.62 72 VAL A N 1
ATOM 527 C CA . VAL A 1 72 ? -9.448 -4.513 8.303 1.00 93.62 72 VAL A CA 1
ATOM 528 C C . VAL A 1 72 ? -9.708 -3.098 7.816 1.00 93.62 72 VAL A C 1
ATOM 530 O O . VAL A 1 72 ? -10.400 -2.885 6.827 1.00 93.62 72 VAL A O 1
ATOM 533 N N . ASN A 1 73 ? -9.159 -2.115 8.524 1.00 92.25 73 ASN A N 1
ATOM 534 C CA . ASN A 1 73 ? -9.274 -0.711 8.152 1.00 92.25 73 ASN A CA 1
ATOM 535 C C . ASN A 1 73 ? -7.901 -0.055 8.163 1.00 92.25 73 ASN A C 1
ATOM 537 O O . ASN A 1 73 ? -7.053 -0.366 9.000 1.00 92.25 73 ASN A O 1
ATOM 541 N N . ASN A 1 74 ? -7.702 0.891 7.249 1.00 89.31 74 ASN A N 1
ATOM 542 C CA . ASN A 1 74 ? -6.530 1.749 7.273 1.00 89.31 74 ASN A CA 1
ATOM 543 C C . ASN A 1 74 ? -6.557 2.646 8.523 1.00 89.31 74 ASN A C 1
ATOM 545 O O . ASN A 1 74 ? -7.611 3.157 8.910 1.00 89.31 74 ASN A O 1
ATOM 549 N N . VAL A 1 75 ? -5.388 2.875 9.125 1.00 89.50 75 VAL A N 1
ATOM 550 C CA . VAL A 1 75 ? -5.253 3.709 10.328 1.00 89.50 75 VAL A CA 1
ATOM 551 C C . VAL A 1 75 ? -5.751 5.140 10.108 1.00 89.50 75 VAL A C 1
ATOM 553 O O . VAL A 1 75 ? -6.453 5.668 10.962 1.00 89.50 75 VAL A O 1
ATOM 556 N N . GLY A 1 76 ? -5.485 5.735 8.941 1.00 87.75 76 GLY A N 1
ATOM 557 C CA . GLY A 1 76 ? -5.965 7.072 8.596 1.00 87.75 76 GLY A CA 1
ATOM 558 C C . GLY A 1 76 ? -7.487 7.127 8.493 1.00 87.75 76 GLY A C 1
ATOM 559 O O . GLY A 1 76 ? -8.100 8.085 8.947 1.00 87.75 76 GLY A O 1
ATOM 560 N N . THR A 1 77 ? -8.123 6.071 7.978 1.00 89.50 77 THR A N 1
ATOM 561 C CA . THR A 1 77 ? -9.589 5.969 7.968 1.00 89.50 77 THR A CA 1
ATOM 562 C C . THR A 1 77 ? -10.150 5.929 9.386 1.00 89.50 77 THR A C 1
ATOM 564 O O . THR A 1 77 ? -11.078 6.671 9.685 1.00 89.50 77 THR A O 1
ATOM 567 N N . LEU A 1 78 ? -9.586 5.099 10.270 1.00 91.69 78 LEU A N 1
ATOM 568 C CA . LEU A 1 78 ? -10.054 5.000 11.657 1.00 91.69 78 LEU A CA 1
ATOM 569 C C . LEU A 1 78 ? -9.835 6.299 12.442 1.00 91.69 78 LEU A C 1
ATOM 571 O O . LEU A 1 78 ? -10.732 6.708 13.175 1.00 91.69 78 LEU A O 1
ATOM 575 N N . ALA A 1 79 ? -8.688 6.958 12.254 1.00 90.69 79 ALA A N 1
ATOM 576 C CA . ALA A 1 79 ? -8.392 8.246 12.874 1.00 90.69 79 ALA A CA 1
ATOM 577 C C . ALA A 1 79 ? -9.421 9.311 12.463 1.00 90.69 79 ALA A C 1
ATOM 579 O O . ALA A 1 79 ? -10.054 9.917 13.323 1.00 90.69 79 ALA A O 1
ATOM 580 N N . MET A 1 80 ? -9.678 9.452 11.158 1.00 91.19 80 MET A N 1
ATOM 581 C CA . MET A 1 80 ? -10.661 10.413 10.645 1.00 91.19 80 MET A CA 1
ATOM 582 C C . MET A 1 80 ? -12.092 10.088 11.082 1.00 91.19 80 MET A C 1
ATOM 584 O O . MET A 1 80 ? -12.861 10.998 11.369 1.00 91.19 80 MET A O 1
ATOM 588 N N . LEU A 1 81 ? -12.473 8.809 11.175 1.00 91.62 81 LEU A N 1
ATOM 589 C CA . LEU A 1 81 ? -13.783 8.438 11.719 1.00 91.62 81 LEU A CA 1
ATOM 590 C C . LEU A 1 81 ? -13.920 8.846 13.191 1.00 91.62 81 LEU A C 1
ATOM 592 O O . LEU A 1 81 ? -14.971 9.350 13.580 1.00 91.62 81 LEU A O 1
ATOM 596 N N . GLY A 1 82 ? -12.875 8.639 13.996 1.00 92.00 82 GLY A N 1
ATOM 597 C CA . GLY A 1 82 ? -12.858 9.042 15.402 1.00 92.00 82 GLY A CA 1
ATOM 598 C C . GLY A 1 82 ? -12.962 10.556 15.589 1.00 92.00 82 GLY A C 1
ATOM 599 O O . GLY A 1 82 ? -13.641 11.009 16.505 1.00 92.00 82 GLY A O 1
ATOM 600 N N . GLU A 1 83 ? -12.342 11.326 14.699 1.00 91.88 83 GLU A N 1
ATOM 601 C CA . GLU A 1 83 ? -12.334 12.787 14.754 1.00 91.88 83 GLU A CA 1
ATOM 602 C C . GLU A 1 83 ? -13.625 13.416 14.211 1.00 91.88 83 GLU A C 1
ATOM 604 O O . GLU A 1 83 ? -14.221 14.279 14.857 1.00 91.88 83 GLU A O 1
ATOM 609 N N . LEU A 1 84 ? -14.093 12.975 13.041 1.00 94.12 84 LEU A N 1
ATOM 610 C CA . LEU A 1 84 ? -15.154 13.656 12.292 1.00 94.12 84 LEU A CA 1
ATOM 611 C C . LEU A 1 84 ? -16.568 13.230 12.705 1.00 94.12 84 LEU A C 1
ATOM 613 O O . LEU A 1 84 ? -17.484 14.054 12.680 1.00 94.12 84 LEU A O 1
ATOM 617 N N . LEU A 1 85 ? -16.776 11.964 13.097 1.00 92.69 85 LEU A N 1
ATOM 618 C CA . LEU A 1 85 ? -18.120 11.473 13.435 1.00 92.69 85 LEU A CA 1
ATOM 619 C C . LEU A 1 85 ? -18.745 12.188 14.643 1.00 92.69 85 LEU A C 1
ATOM 621 O O . LEU A 1 85 ? -19.908 12.585 14.528 1.00 92.69 85 LEU A O 1
ATOM 625 N N . PRO A 1 86 ? -18.036 12.413 15.771 1.00 94.19 86 PRO A N 1
ATOM 626 C CA . PRO A 1 86 ? -18.596 13.162 16.900 1.00 94.19 86 PRO A CA 1
ATOM 627 C C . PRO A 1 86 ? -19.003 14.590 16.520 1.00 94.19 86 PRO A C 1
ATOM 629 O O . PRO A 1 86 ? -19.973 15.124 17.052 1.00 94.19 86 PRO A O 1
ATOM 632 N N . GLN A 1 87 ? -18.291 15.178 15.556 1.00 94.75 87 GLN A N 1
ATOM 633 C CA . GLN A 1 87 ? -18.516 16.533 15.055 1.00 94.75 87 GLN A CA 1
ATOM 634 C C . GLN A 1 87 ? -19.584 16.599 13.953 1.00 94.75 87 GLN A C 1
ATOM 636 O O . GLN A 1 87 ? -19.943 17.689 13.516 1.00 94.75 87 GLN A O 1
ATOM 641 N N . ARG A 1 88 ? -20.104 15.449 13.490 1.00 94.00 88 ARG A N 1
ATOM 642 C CA . ARG A 1 88 ? -21.006 15.340 12.325 1.00 94.00 88 ARG A CA 1
ATOM 643 C C . ARG A 1 88 ? -20.419 15.978 11.059 1.00 94.00 88 ARG A C 1
ATOM 645 O O . ARG A 1 88 ? -21.154 16.487 10.216 1.00 94.00 88 ARG A O 1
ATOM 652 N N . ALA A 1 89 ? -19.096 15.942 10.936 1.00 94.00 89 ALA A N 1
ATOM 653 C CA . ALA A 1 89 ? -18.366 16.525 9.823 1.00 94.00 89 ALA A CA 1
ATOM 654 C C . ALA A 1 89 ? -18.109 15.489 8.717 1.00 94.00 89 ALA A C 1
ATOM 656 O O . ALA A 1 89 ? -18.000 14.286 8.964 1.00 94.00 89 ALA A O 1
ATOM 657 N N . GLY A 1 90 ? -18.009 15.970 7.478 1.00 91.69 90 GLY A N 1
ATOM 658 C CA . GLY A 1 90 ? -17.544 15.178 6.342 1.00 91.69 90 GLY A CA 1
ATOM 659 C C . GLY A 1 90 ? -16.023 15.238 6.201 1.00 91.69 90 GLY A C 1
ATOM 660 O O . GLY A 1 90 ? -15.385 16.184 6.656 1.00 91.69 90 GLY A O 1
ATOM 661 N N . LEU A 1 91 ? -15.437 14.247 5.527 1.00 93.25 91 LEU A N 1
ATOM 662 C CA . LEU A 1 91 ? -14.019 14.282 5.166 1.00 93.25 91 LEU A CA 1
ATOM 663 C C . LEU A 1 91 ? -13.808 15.304 4.042 1.00 93.25 91 LEU A C 1
ATOM 665 O O . LEU A 1 91 ? -14.134 15.019 2.889 1.00 93.25 91 LEU A O 1
ATOM 669 N N . ILE A 1 92 ? -13.273 16.474 4.382 1.00 94.62 92 ILE A N 1
ATOM 670 C CA . ILE A 1 92 ? -12.982 17.559 3.429 1.00 94.62 92 ILE A CA 1
ATOM 671 C C . ILE A 1 92 ? -11.493 17.690 3.113 1.00 94.62 92 ILE A C 1
ATOM 673 O O . ILE A 1 92 ? -11.133 18.277 2.099 1.00 94.62 92 ILE A O 1
ATOM 677 N N . GLU A 1 93 ? -10.635 17.099 3.935 1.00 93.88 93 GLU A N 1
ATOM 678 C CA . GLU A 1 93 ? -9.185 17.104 3.789 1.00 93.88 93 GLU A CA 1
ATOM 679 C C . GLU A 1 93 ? -8.600 15.782 4.277 1.00 93.88 93 GLU A C 1
ATOM 681 O O . GLU A 1 93 ? -9.261 15.010 4.973 1.00 93.88 93 GLU A O 1
ATOM 686 N N . ARG A 1 94 ? -7.370 15.475 3.872 1.00 92.94 94 ARG A N 1
ATOM 687 C CA . ARG A 1 94 ? -6.659 14.298 4.371 1.00 92.94 94 ARG A CA 1
ATOM 688 C C . ARG A 1 94 ? -5.161 14.514 4.390 1.00 92.94 94 ARG A C 1
ATOM 690 O O . ARG A 1 94 ? -4.627 15.300 3.612 1.00 92.94 94 ARG A O 1
ATOM 697 N N . VAL A 1 95 ? -4.484 13.721 5.213 1.00 94.00 95 VAL A N 1
ATOM 698 C CA . VAL A 1 95 ? -3.026 13.639 5.185 1.00 94.00 95 VAL A CA 1
ATOM 699 C C . VAL A 1 95 ? -2.561 12.909 3.918 1.00 94.00 95 VAL A C 1
ATOM 701 O O . VAL A 1 95 ? -3.034 11.803 3.601 1.00 94.00 95 VAL A O 1
ATOM 704 N N . VAL A 1 96 ? -1.638 13.544 3.197 1.00 95.31 96 VAL A N 1
ATOM 705 C CA . VAL A 1 96 ? -0.958 13.031 2.003 1.00 95.31 96 VAL A CA 1
ATOM 706 C C . VAL A 1 96 ? 0.547 13.215 2.181 1.00 95.31 96 VAL A C 1
ATOM 708 O O . VAL A 1 96 ? 1.017 14.317 2.457 1.00 95.31 96 VAL A O 1
ATOM 711 N N . THR A 1 97 ? 1.311 12.139 2.008 1.00 96.12 97 THR A N 1
ATOM 712 C CA . THR A 1 97 ? 2.777 12.199 2.027 1.00 96.12 97 THR A CA 1
ATOM 713 C C . THR A 1 97 ? 3.294 12.695 0.680 1.00 96.12 97 THR A C 1
ATOM 715 O O . THR A 1 97 ? 3.111 12.020 -0.328 1.00 96.12 97 THR A O 1
ATOM 718 N N . VAL A 1 98 ? 3.958 13.845 0.646 1.00 97.50 98 VAL A N 1
ATOM 719 C CA . VAL A 1 98 ? 4.657 14.354 -0.541 1.00 97.50 98 VAL A CA 1
ATOM 720 C C . VAL A 1 98 ? 6.150 14.115 -0.347 1.00 97.50 98 VAL A C 1
ATOM 722 O O . VAL A 1 98 ? 6.713 14.512 0.671 1.00 97.50 98 VAL A O 1
ATOM 725 N N . SER A 1 99 ? 6.793 13.410 -1.273 1.00 96.19 99 SER A N 1
ATOM 726 C CA . SER A 1 99 ? 8.202 13.027 -1.133 1.00 96.19 99 SER A CA 1
ATOM 727 C C . SER A 1 99 ? 8.877 12.805 -2.490 1.00 96.19 99 SER A C 1
ATOM 729 O O . SER A 1 99 ? 8.258 12.958 -3.541 1.00 96.19 99 SER A O 1
ATOM 731 N N . GLY A 1 100 ? 10.148 12.416 -2.461 1.00 93.25 100 GLY A N 1
ATOM 732 C CA . GLY A 1 100 ? 10.989 12.204 -3.633 1.00 93.25 100 GLY A CA 1
ATOM 733 C C . GLY A 1 100 ? 11.964 13.360 -3.890 1.00 93.25 100 GLY A C 1
ATOM 734 O O . GLY A 1 100 ? 11.804 14.445 -3.333 1.00 93.25 100 GLY A O 1
ATOM 735 N N . PRO A 1 101 ? 13.001 13.123 -4.709 1.00 92.50 101 PRO A N 1
ATOM 736 C CA . PRO A 1 101 ? 14.056 14.099 -4.973 1.00 92.50 101 PRO A CA 1
ATOM 737 C C . PRO A 1 101 ? 13.586 15.332 -5.754 1.00 92.50 101 PRO A C 1
ATOM 739 O O . PRO A 1 101 ? 14.278 16.337 -5.749 1.00 92.50 101 PRO A O 1
ATOM 742 N N . GLY A 1 102 ? 12.425 15.284 -6.416 1.00 93.69 102 GLY A N 1
ATOM 743 C CA . GLY A 1 102 ? 11.903 16.419 -7.183 1.00 93.69 102 GLY A CA 1
ATOM 744 C C . GLY A 1 102 ? 11.175 17.483 -6.353 1.00 93.69 102 GLY A C 1
ATOM 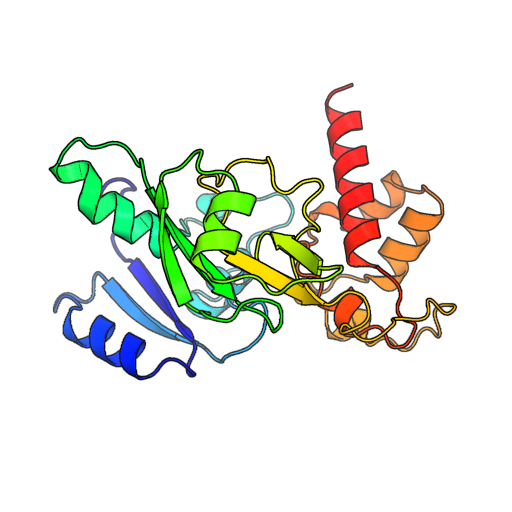745 O O . GLY A 1 102 ? 10.607 18.406 -6.935 1.00 93.69 102 GLY A O 1
ATOM 746 N N . VAL A 1 103 ? 11.136 17.364 -5.019 1.00 96.31 103 VAL A N 1
ATOM 747 C CA . VAL A 1 103 ? 10.517 18.346 -4.111 1.00 96.31 103 VAL A CA 1
ATOM 748 C C . VAL A 1 103 ? 11.487 18.783 -3.018 1.00 96.31 103 VAL A C 1
ATOM 750 O O . VAL A 1 103 ? 12.183 17.968 -2.419 1.00 96.31 103 VAL A O 1
ATOM 753 N N . ARG A 1 104 ? 11.491 20.083 -2.710 1.00 96.12 104 ARG A N 1
ATOM 754 C CA . ARG A 1 104 ? 12.363 20.658 -1.670 1.00 96.12 104 ARG A CA 1
ATOM 755 C C . ARG A 1 104 ? 11.841 20.431 -0.257 1.00 96.12 104 ARG A C 1
ATOM 757 O O . ARG A 1 104 ? 12.624 20.338 0.682 1.00 96.12 104 ARG A O 1
ATOM 764 N N . GLN A 1 105 ? 10.523 20.370 -0.099 1.00 96.69 105 GLN A N 1
ATOM 765 C CA . GLN A 1 105 ? 9.868 20.166 1.186 1.00 96.69 105 GLN A CA 1
ATOM 766 C C . GLN A 1 105 ? 9.120 18.834 1.144 1.00 96.69 105 GLN A C 1
ATOM 768 O O . GLN A 1 105 ? 7.946 18.761 0.794 1.00 96.69 105 GLN A O 1
ATOM 773 N N . ALA A 1 106 ? 9.831 17.749 1.451 1.00 97.12 106 ALA A N 1
ATOM 774 C CA . ALA A 1 106 ? 9.196 16.456 1.664 1.00 97.12 106 ALA A CA 1
ATOM 775 C C . ALA A 1 106 ? 8.512 16.440 3.039 1.00 97.12 106 ALA A C 1
ATOM 777 O O . ALA A 1 106 ? 9.075 16.909 4.029 1.00 97.12 106 ALA A O 1
ATOM 778 N N . GLY A 1 107 ? 7.309 15.880 3.119 1.00 96.75 107 GLY A N 1
ATOM 779 C CA . GLY A 1 107 ? 6.546 15.877 4.359 1.00 96.75 107 GLY A CA 1
ATOM 780 C C . GLY A 1 107 ? 5.144 15.305 4.226 1.00 96.75 107 GLY A C 1
ATOM 781 O O . GLY A 1 107 ? 4.702 14.886 3.157 1.00 96.75 107 GLY A O 1
ATOM 782 N N . ASN A 1 108 ? 4.436 15.287 5.350 1.00 96.00 108 ASN A N 1
ATOM 783 C CA . ASN A 1 108 ? 3.027 14.927 5.411 1.00 96.00 108 ASN A CA 1
ATOM 784 C C . ASN A 1 108 ? 2.201 16.210 5.459 1.00 96.00 108 ASN A C 1
ATOM 786 O O . ASN A 1 108 ? 2.351 17.003 6.384 1.00 96.00 108 ASN A O 1
ATOM 790 N N . TYR A 1 109 ? 1.327 16.393 4.476 1.00 96.50 109 TYR A N 1
ATOM 791 C CA . TYR A 1 109 ? 0.514 17.595 4.328 1.00 96.50 109 TYR A CA 1
ATOM 792 C C . TYR A 1 109 ? -0.952 17.267 4.566 1.00 96.50 109 TYR A C 1
ATOM 794 O O . TYR A 1 109 ? -1.447 16.263 4.052 1.00 96.50 109 TYR A O 1
ATOM 802 N N . LEU A 1 110 ? -1.650 18.119 5.313 1.00 95.69 110 LEU A N 1
ATOM 803 C CA . LEU A 1 110 ? -3.107 18.109 5.383 1.00 95.69 110 LEU A CA 1
ATOM 804 C C . LEU A 1 110 ? -3.640 18.884 4.175 1.00 95.69 110 LEU A C 1
ATOM 806 O O . LEU A 1 110 ? -3.389 20.080 4.047 1.00 95.69 110 LEU A O 1
ATOM 810 N N . ILE A 1 111 ? -4.282 18.181 3.241 1.00 96.75 111 ILE A N 1
ATOM 811 C CA . ILE A 1 111 ? -4.656 18.735 1.936 1.00 96.75 111 ILE A CA 1
ATOM 812 C C . ILE A 1 111 ? -6.170 18.633 1.738 1.00 96.75 111 ILE A C 1
ATOM 814 O O . ILE A 1 111 ? -6.704 17.518 1.826 1.00 96.75 111 ILE A O 1
ATOM 818 N N . PRO A 1 112 ? -6.859 19.737 1.386 1.00 97.19 112 PRO A N 1
ATOM 819 C CA . PRO A 1 112 ? -8.258 19.700 0.986 1.00 97.19 112 PRO A CA 1
ATOM 820 C C . PRO A 1 112 ? -8.479 18.791 -0.222 1.00 97.19 112 PRO A C 1
ATOM 822 O O . PRO A 1 112 ? -7.751 18.843 -1.221 1.00 97.19 112 PRO A O 1
ATOM 825 N N . LEU A 1 113 ? -9.519 17.968 -0.159 1.00 96.38 113 LEU A N 1
ATOM 826 C CA . LEU A 1 113 ? -9.944 17.150 -1.286 1.00 96.38 113 LEU A CA 1
ATOM 827 C C . LEU A 1 113 ? -10.354 18.059 -2.449 1.00 96.38 113 LEU A C 1
ATOM 829 O O . LEU A 1 113 ? -11.019 19.072 -2.255 1.00 96.38 113 LEU A O 1
ATOM 833 N N . GLY A 1 114 ? -9.953 17.697 -3.666 1.00 96.88 114 GLY A N 1
ATOM 834 C CA . GLY A 1 114 ? -10.156 18.536 -4.848 1.00 96.88 114 GLY A CA 1
ATOM 835 C C . GLY A 1 114 ? -8.981 19.459 -5.181 1.00 96.88 114 GLY A C 1
ATOM 836 O O . GLY A 1 114 ? -8.902 19.917 -6.318 1.00 96.88 114 GLY A O 1
ATOM 837 N N . THR A 1 115 ? -8.040 19.690 -4.255 1.00 97.88 115 THR A N 1
ATOM 838 C CA . THR A 1 115 ? -6.829 20.484 -4.539 1.00 97.88 115 THR A CA 1
ATOM 839 C C . THR A 1 115 ? -6.059 19.863 -5.698 1.00 97.88 115 THR A C 1
ATOM 841 O O . THR A 1 115 ? -5.793 18.660 -5.684 1.00 97.88 115 THR A O 1
ATOM 844 N N . ARG A 1 116 ? -5.687 20.658 -6.705 1.00 97.88 116 ARG A N 1
ATOM 845 C CA . ARG A 1 116 ? -4.898 20.148 -7.833 1.00 97.88 116 ARG A CA 1
ATOM 846 C C . ARG A 1 116 ? -3.520 19.710 -7.363 1.00 97.88 116 ARG A C 1
ATOM 848 O O . ARG A 1 116 ? -2.874 20.406 -6.578 1.00 97.88 116 ARG A O 1
ATOM 855 N N . ILE A 1 117 ? -3.038 18.599 -7.905 1.00 96.75 117 ILE A N 1
ATOM 856 C CA . ILE A 1 117 ? -1.701 18.083 -7.590 1.00 96.75 117 ILE A CA 1
ATOM 857 C C . ILE A 1 117 ? -0.620 19.124 -7.882 1.00 96.75 117 ILE A C 1
ATOM 859 O O . ILE A 1 117 ? 0.271 19.316 -7.063 1.00 96.75 117 ILE A O 1
ATOM 863 N N . GLY A 1 118 ? -0.724 19.859 -8.990 1.00 96.50 118 GLY A N 1
ATOM 864 C CA . GLY A 1 118 ? 0.227 20.920 -9.324 1.00 96.50 118 GLY A CA 1
ATOM 865 C C . GLY A 1 118 ? 0.319 22.023 -8.264 1.00 96.50 118 GLY A C 1
ATOM 866 O O . GLY A 1 118 ? 1.410 22.522 -7.999 1.00 96.50 118 GLY A O 1
ATOM 867 N N . ASP A 1 119 ? -0.793 22.375 -7.611 1.00 97.62 119 ASP A N 1
ATOM 868 C CA . ASP A 1 119 ? -0.802 23.384 -6.545 1.00 97.62 119 ASP A CA 1
ATOM 869 C C . ASP A 1 119 ? -0.134 22.843 -5.266 1.00 97.62 119 ASP A C 1
ATOM 871 O O . ASP A 1 119 ? 0.657 23.549 -4.637 1.00 97.62 119 ASP A O 1
ATOM 875 N N . VAL A 1 120 ? -0.358 21.563 -4.943 1.00 97.44 120 VAL A N 1
ATOM 876 C CA . VAL A 1 120 ? 0.338 20.860 -3.849 1.00 97.44 120 VAL A CA 1
ATOM 877 C C . VAL A 1 120 ? 1.844 20.816 -4.094 1.00 97.44 120 VAL A C 1
ATOM 879 O O . VAL A 1 120 ? 2.631 21.147 -3.212 1.00 97.44 120 VAL A O 1
ATOM 882 N N . LEU A 1 121 ? 2.260 20.427 -5.299 1.00 97.00 121 LEU A N 1
ATOM 883 C CA . LEU A 1 121 ? 3.671 20.301 -5.652 1.00 97.00 121 LEU A CA 1
ATOM 884 C C . LEU A 1 121 ? 4.375 21.659 -5.689 1.00 97.00 121 LEU A C 1
ATOM 886 O O . LEU A 1 121 ? 5.516 21.770 -5.245 1.00 97.00 121 LEU A O 1
ATOM 890 N N . ARG A 1 122 ? 3.686 22.717 -6.132 1.00 96.38 122 ARG A N 1
ATOM 891 C CA . ARG A 1 122 ? 4.198 24.089 -6.039 1.00 96.38 122 ARG A CA 1
ATOM 892 C C . ARG A 1 122 ? 4.439 24.491 -4.584 1.00 96.38 122 ARG A C 1
ATOM 894 O O . ARG A 1 122 ? 5.489 25.054 -4.289 1.00 96.38 122 ARG A O 1
ATOM 901 N N . HIS A 1 123 ? 3.507 24.166 -3.685 1.00 96.75 123 HIS A N 1
ATOM 902 C CA . HIS A 1 123 ? 3.662 24.405 -2.248 1.00 96.75 123 HIS A CA 1
ATOM 903 C C . HIS A 1 123 ? 4.832 23.610 -1.648 1.00 96.75 123 HIS A C 1
ATOM 905 O O . HIS A 1 123 ? 5.651 24.183 -0.939 1.00 96.75 123 HIS A O 1
ATOM 911 N N . ALA A 1 124 ? 4.980 22.332 -2.011 1.00 97.00 124 ALA A N 1
ATOM 912 C CA . ALA A 1 124 ? 6.118 21.493 -1.615 1.00 97.00 124 ALA A CA 1
ATOM 913 C C . ALA A 1 124 ? 7.455 21.913 -2.269 1.00 97.00 124 ALA A C 1
ATOM 915 O O . ALA A 1 124 ? 8.507 21.315 -2.028 1.00 97.00 124 ALA A O 1
ATOM 916 N N . GLY A 1 125 ? 7.432 22.950 -3.112 1.00 96.50 125 GLY A N 1
ATOM 917 C CA . GLY A 1 125 ? 8.605 23.500 -3.765 1.00 96.50 125 GLY A CA 1
ATOM 918 C C . GLY A 1 125 ? 9.193 22.565 -4.813 1.00 96.50 125 GLY A C 1
ATOM 919 O O . GLY A 1 125 ? 10.411 22.400 -4.810 1.00 96.50 125 GLY A O 1
ATOM 920 N N . MET A 1 126 ? 8.349 21.979 -5.670 1.00 94.81 126 MET A N 1
ATOM 921 C CA . MET A 1 126 ? 8.770 21.168 -6.816 1.00 94.81 126 MET A CA 1
ATOM 922 C C . MET A 1 126 ? 9.839 21.888 -7.638 1.00 94.81 126 MET A C 1
ATOM 924 O O . MET A 1 126 ? 9.708 23.079 -7.938 1.00 94.81 126 MET A O 1
ATOM 928 N N . GLU A 1 127 ? 10.902 21.164 -7.966 1.00 88.81 127 GLU A N 1
ATOM 929 C CA . GLU A 1 127 ? 12.007 21.701 -8.749 1.00 88.81 127 GLU A CA 1
ATOM 930 C C . GLU A 1 127 ? 11.614 21.914 -10.217 1.00 88.81 127 GLU A C 1
ATOM 932 O O . GLU A 1 127 ? 10.654 21.339 -10.733 1.00 88.81 127 GLU A O 1
ATOM 937 N N . SER A 1 128 ? 12.359 22.780 -10.900 1.00 84.19 128 SER A N 1
ATOM 938 C CA . SER A 1 128 ? 12.226 22.980 -12.342 1.00 84.19 128 SER A CA 1
ATOM 939 C C . SER A 1 128 ? 12.821 21.804 -13.115 1.00 84.19 128 SER A C 1
ATOM 941 O O . SER A 1 128 ? 13.876 21.301 -12.742 1.00 84.19 128 SER A O 1
ATOM 943 N N . GLY A 1 129 ? 12.204 21.436 -14.235 1.00 85.56 129 GLY A N 1
ATOM 944 C CA . GLY A 1 129 ? 12.671 20.362 -15.111 1.00 85.56 129 GLY A CA 1
ATOM 945 C C . GLY A 1 129 ? 11.569 19.351 -15.405 1.00 85.56 129 GLY A C 1
ATOM 946 O O . GLY A 1 129 ? 10.425 19.518 -14.980 1.00 85.56 129 GLY A O 1
ATOM 947 N N . GLU A 1 130 ? 11.913 18.308 -16.153 1.00 87.75 130 GLU A N 1
ATOM 948 C CA . GLU A 1 130 ? 10.990 17.207 -16.410 1.00 87.75 130 GLU A CA 1
ATOM 949 C C . GLU A 1 130 ? 10.916 16.300 -15.179 1.00 87.75 130 GLU A C 1
ATOM 951 O O . GLU A 1 130 ? 11.916 15.721 -14.750 1.00 87.75 130 GLU A O 1
ATOM 956 N N . MET A 1 131 ? 9.714 16.190 -14.612 1.00 91.25 131 MET A N 1
ATOM 957 C CA . MET A 1 131 ? 9.441 15.417 -13.403 1.00 91.25 131 MET A CA 1
ATOM 958 C C . MET A 1 131 ? 8.424 14.317 -13.698 1.00 91.25 131 MET A C 1
ATOM 960 O O . MET A 1 131 ? 7.367 14.570 -14.276 1.00 91.25 131 MET A O 1
ATOM 964 N N . GLU A 1 132 ? 8.709 13.106 -13.236 1.00 91.25 132 GLU A N 1
ATOM 965 C CA . GLU A 1 132 ? 7.740 12.026 -13.131 1.00 91.25 132 GLU A CA 1
ATOM 966 C C . GLU A 1 132 ? 7.052 12.086 -11.762 1.00 91.25 132 GLU A C 1
ATOM 968 O O . GLU A 1 132 ? 7.695 12.052 -10.709 1.00 91.25 132 GLU A O 1
ATOM 973 N N . VAL A 1 133 ? 5.720 12.162 -11.777 1.00 93.88 133 VAL A N 1
ATOM 974 C CA . VAL A 1 133 ? 4.895 12.194 -10.566 1.00 93.88 133 VAL A CA 1
ATOM 975 C C . VAL A 1 133 ? 4.169 10.866 -10.413 1.00 93.88 133 VAL A C 1
ATOM 977 O O . VAL A 1 133 ? 3.413 10.463 -11.290 1.00 93.88 133 VAL A O 1
ATOM 980 N N . ILE A 1 134 ? 4.360 10.195 -9.281 1.00 92.88 134 ILE A N 1
ATOM 981 C CA . ILE A 1 134 ? 3.735 8.912 -8.956 1.00 92.88 134 ILE A CA 1
ATOM 982 C C . ILE A 1 134 ? 2.718 9.118 -7.834 1.00 92.88 134 ILE A C 1
ATOM 984 O O . ILE A 1 134 ? 3.046 9.579 -6.742 1.00 92.88 134 ILE A O 1
ATOM 988 N N . LEU A 1 135 ? 1.471 8.730 -8.085 1.00 93.06 135 LEU A N 1
ATOM 989 C CA . LEU A 1 135 ? 0.375 8.796 -7.123 1.00 93.06 135 LEU A CA 1
ATOM 990 C C . LEU A 1 135 ? 0.311 7.500 -6.321 1.00 93.06 135 LEU A C 1
ATOM 992 O O . LEU A 1 135 ? 0.113 6.426 -6.891 1.00 93.06 135 LEU A O 1
ATOM 996 N N . GLY A 1 136 ? 0.432 7.596 -5.000 1.00 88.38 136 GLY A N 1
ATOM 997 C CA . GLY A 1 136 ? 0.492 6.465 -4.080 1.00 88.38 136 GLY A CA 1
ATOM 998 C C . GLY A 1 136 ? 1.916 6.181 -3.598 1.00 88.38 136 GLY A C 1
ATOM 999 O O . GLY A 1 136 ? 2.679 7.096 -3.313 1.00 88.38 136 GLY A O 1
ATOM 1000 N N . GLY A 1 137 ? 2.249 4.899 -3.441 1.00 85.19 137 GLY A N 1
ATOM 1001 C CA . GLY A 1 137 ? 3.582 4.456 -3.019 1.00 85.19 137 GLY A CA 1
ATOM 1002 C C . GLY A 1 137 ? 4.477 4.052 -4.198 1.00 85.19 137 GLY A C 1
ATOM 1003 O O . GLY A 1 137 ? 3.968 3.824 -5.293 1.00 85.19 137 GLY A O 1
ATOM 1004 N N . PRO A 1 138 ? 5.786 3.844 -3.979 1.00 76.50 138 PRO A N 1
ATOM 1005 C CA . PRO A 1 138 ? 6.746 3.575 -5.059 1.00 76.50 138 PRO A CA 1
ATOM 1006 C C . PRO A 1 138 ? 6.487 2.247 -5.791 1.00 76.50 138 PRO A C 1
ATOM 1008 O O . PRO A 1 138 ? 6.856 2.083 -6.946 1.00 76.50 138 PRO A O 1
ATOM 1011 N N . MET A 1 139 ? 5.831 1.293 -5.123 1.00 78.88 139 MET A N 1
ATOM 1012 C CA . MET A 1 139 ? 5.572 -0.048 -5.661 1.00 78.88 139 MET A CA 1
ATOM 1013 C C . MET A 1 139 ? 4.225 -0.161 -6.376 1.00 78.88 139 MET A C 1
ATOM 1015 O O . MET A 1 139 ? 4.112 -0.794 -7.423 1.00 78.88 139 MET A O 1
ATOM 1019 N N . MET A 1 140 ? 3.181 0.417 -5.775 1.00 78.50 140 MET A N 1
ATOM 1020 C CA . MET A 1 140 ? 1.804 0.274 -6.253 1.00 78.50 140 MET A CA 1
ATOM 1021 C C . MET A 1 140 ? 1.292 1.508 -6.986 1.00 78.50 140 MET A C 1
ATOM 1023 O O . MET A 1 140 ? 0.236 1.416 -7.614 1.00 78.50 140 MET A O 1
ATOM 1027 N N . GLY A 1 141 ? 2.006 2.627 -6.895 1.00 82.00 141 GLY A N 1
ATOM 1028 C CA . GLY A 1 141 ? 1.576 3.895 -7.444 1.00 82.00 141 GLY A CA 1
ATOM 1029 C C . GLY A 1 141 ? 1.459 3.885 -8.962 1.00 82.00 141 GLY A C 1
ATOM 1030 O O . GLY A 1 141 ? 1.899 2.960 -9.651 1.00 82.00 141 GLY A O 1
ATOM 1031 N N . MET A 1 142 ? 0.795 4.912 -9.471 1.00 83.56 142 MET A N 1
ATOM 1032 C CA . MET A 1 142 ? 0.587 5.121 -10.899 1.00 83.56 142 MET A CA 1
ATOM 1033 C C . MET A 1 142 ? 1.170 6.465 -11.292 1.00 83.56 142 MET A C 1
ATOM 1035 O O . MET A 1 142 ? 1.043 7.427 -10.536 1.00 83.56 142 MET A O 1
ATOM 1039 N N . SER A 1 143 ? 1.777 6.523 -12.474 1.00 88.12 143 SER A N 1
ATOM 1040 C CA . SER A 1 143 ? 2.218 7.792 -13.042 1.00 88.12 143 SER A CA 1
ATO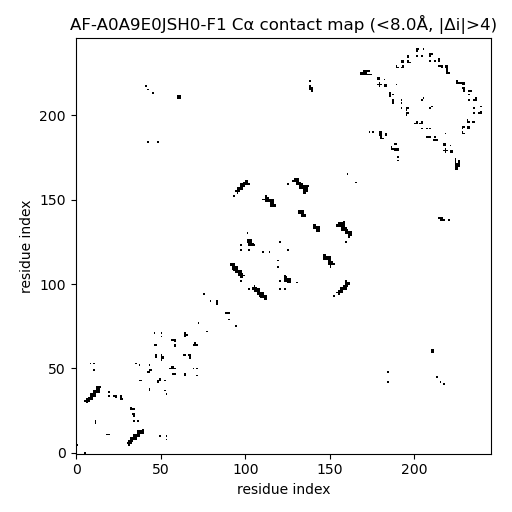M 1041 C C . SER A 1 143 ? 1.009 8.714 -13.226 1.00 88.12 143 SER A C 1
ATOM 1043 O O . SER A 1 143 ? -0.060 8.275 -13.668 1.00 88.12 143 SER A O 1
ATOM 1045 N N . ALA A 1 144 ? 1.152 9.967 -12.810 1.00 91.56 144 ALA A N 1
ATOM 1046 C CA . ALA A 1 144 ? 0.112 10.969 -12.917 1.00 91.56 144 ALA A CA 1
ATOM 1047 C C . ALA A 1 144 ? -0.056 11.359 -14.396 1.00 91.56 144 ALA A C 1
ATOM 1049 O O . ALA A 1 144 ? 0.912 11.785 -15.022 1.00 91.56 144 ALA A O 1
ATOM 1050 N N . PRO A 1 145 ? -1.268 11.261 -14.970 1.00 89.38 145 PRO A N 1
ATOM 1051 C CA . PRO A 1 145 ? -1.498 11.632 -16.368 1.00 89.38 145 PRO A CA 1
ATOM 1052 C C . PRO A 1 145 ? -1.439 13.149 -16.604 1.00 89.38 145 PRO A C 1
ATOM 1054 O O . PRO A 1 145 ? -1.271 13.593 -17.734 1.00 89.38 145 PRO A O 1
ATOM 1057 N N . SER A 1 146 ? -1.643 13.943 -15.552 1.00 93.44 146 SER A N 1
ATOM 1058 C CA . SER A 1 146 ? -1.564 15.403 -15.553 1.00 93.44 146 SER A CA 1
ATOM 1059 C C . SER A 1 146 ? -1.431 15.899 -14.110 1.00 93.44 146 SER A C 1
ATOM 1061 O O . SER A 1 146 ? -1.845 15.209 -13.175 1.00 93.44 146 SER A O 1
ATOM 1063 N N . LEU A 1 147 ? -0.889 17.105 -13.928 1.00 94.62 147 LEU A N 1
ATOM 1064 C CA . LEU A 1 147 ? -0.847 17.800 -12.637 1.00 94.62 147 LEU A CA 1
ATOM 1065 C C . LEU A 1 147 ? -2.170 18.509 -12.291 1.00 94.62 147 LEU A C 1
ATOM 1067 O O . LEU A 1 147 ? -2.354 18.931 -11.149 1.00 94.62 147 LEU A O 1
ATOM 1071 N N . ASP A 1 148 ? -3.102 18.608 -13.243 1.00 95.69 148 ASP A N 1
ATOM 1072 C CA . ASP A 1 148 ? -4.407 19.260 -13.057 1.00 95.69 148 ASP A CA 1
ATOM 1073 C C . ASP A 1 148 ? -5.455 18.365 -12.389 1.00 95.69 148 ASP A C 1
ATOM 1075 O O . ASP A 1 148 ? -6.567 18.805 -12.093 1.00 95.69 148 ASP A O 1
ATOM 1079 N N . ILE A 1 149 ? -5.124 17.100 -12.137 1.00 95.44 149 ILE A N 1
ATOM 1080 C CA . ILE A 1 149 ? -6.035 16.183 -11.457 1.00 95.44 149 ILE A CA 1
ATOM 1081 C C . ILE A 1 149 ? -6.139 16.519 -9.959 1.00 95.44 149 ILE A C 1
ATOM 1083 O O . ILE A 1 149 ? -5.175 17.006 -9.356 1.00 95.44 149 ILE A O 1
ATOM 1087 N N . PRO A 1 150 ? -7.293 16.243 -9.332 1.00 96.50 150 PRO A N 1
ATOM 1088 C CA . PRO A 1 150 ? -7.503 16.555 -7.929 1.00 96.50 150 PRO A CA 1
ATOM 1089 C C . PRO A 1 150 ? -6.883 15.513 -6.993 1.00 96.50 150 PRO A C 1
ATOM 1091 O O . PRO A 1 150 ? -6.886 14.309 -7.261 1.00 96.50 150 PRO A O 1
ATOM 1094 N N . VAL A 1 151 ? -6.471 15.969 -5.812 1.00 96.25 151 VAL A N 1
ATOM 1095 C CA . VAL A 1 151 ? -6.270 15.131 -4.627 1.00 96.25 151 VAL A CA 1
ATOM 1096 C C . VAL A 1 151 ? -7.605 14.483 -4.263 1.00 96.25 151 VAL A C 1
ATOM 1098 O O . VAL A 1 151 ? -8.611 15.164 -4.054 1.00 96.25 151 VAL A O 1
ATOM 1101 N N . THR A 1 152 ? -7.625 13.154 -4.168 1.00 94.19 152 THR A N 1
ATOM 1102 C CA . THR A 1 152 ? -8.834 12.386 -3.836 1.00 94.19 152 THR A CA 1
ATOM 1103 C C . THR A 1 152 ? -8.699 11.666 -2.501 1.00 94.19 152 THR A C 1
ATOM 1105 O O . THR A 1 152 ? -7.598 11.433 -1.999 1.00 94.19 152 THR A O 1
ATOM 1108 N N . LYS A 1 153 ? -9.832 11.213 -1.947 1.00 90.19 153 LYS A N 1
ATOM 1109 C CA . LYS A 1 153 ? -9.869 10.448 -0.691 1.00 90.19 153 LYS A CA 1
ATOM 1110 C C . LYS A 1 153 ? -9.014 9.177 -0.707 1.00 90.19 153 LYS A C 1
ATOM 1112 O O . LYS A 1 153 ? -8.704 8.669 0.361 1.00 90.19 153 LYS A O 1
ATOM 1117 N N . GLY A 1 154 ? -8.676 8.637 -1.881 1.00 88.50 154 GLY A N 1
ATOM 1118 C CA . GLY A 1 154 ? -7.865 7.424 -2.024 1.00 88.50 154 GLY A CA 1
ATOM 1119 C C . GLY A 1 154 ? -6.359 7.682 -2.096 1.00 88.50 154 GLY A C 1
ATOM 1120 O O . GLY A 1 154 ? -5.584 6.733 -2.052 1.00 88.50 154 GLY A O 1
ATOM 1121 N N . MET A 1 155 ? -5.933 8.941 -2.207 1.00 90.81 155 MET A N 1
ATOM 1122 C CA . MET A 1 155 ? -4.535 9.283 -2.441 1.00 90.81 155 MET A CA 1
ATOM 1123 C C . MET A 1 155 ? 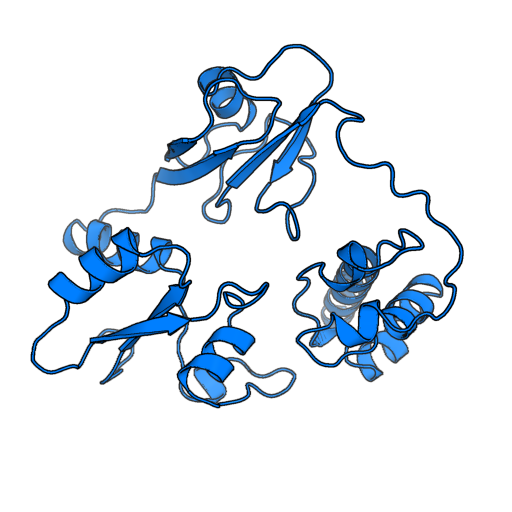-3.794 9.465 -1.118 1.00 90.81 155 MET A C 1
ATOM 1125 O O . MET A 1 155 ? -4.037 10.424 -0.398 1.00 90.81 155 MET A O 1
ATOM 1129 N N . SER A 1 156 ? -2.895 8.540 -0.781 1.00 90.44 156 SER A N 1
ATOM 1130 C CA . SER A 1 156 ? -2.097 8.613 0.451 1.00 90.44 156 SER A CA 1
ATOM 1131 C C . SER A 1 156 ? -0.714 9.224 0.264 1.00 90.44 156 SER A C 1
ATOM 1133 O O . SER A 1 156 ? -0.099 9.612 1.251 1.00 90.44 156 SER A O 1
ATOM 1135 N N . GLY A 1 157 ? -0.225 9.314 -0.973 1.00 94.88 157 GLY A N 1
ATOM 1136 C CA . GLY A 1 157 ? 1.086 9.878 -1.254 1.00 94.88 157 GLY A CA 1
ATOM 1137 C C . GLY A 1 157 ? 1.232 10.394 -2.679 1.00 94.88 157 GLY A C 1
ATOM 1138 O O . GLY A 1 157 ? 0.468 10.007 -3.567 1.00 94.88 157 GLY A O 1
ATOM 1139 N N . ILE A 1 158 ? 2.206 11.277 -2.862 1.00 96.56 158 ILE A N 1
ATOM 1140 C CA . ILE A 1 158 ? 2.663 11.835 -4.131 1.00 96.56 158 ILE A CA 1
ATOM 1141 C C . ILE A 1 158 ? 4.189 11.771 -4.100 1.00 96.56 158 ILE A C 1
ATOM 1143 O O . ILE A 1 158 ? 4.818 12.374 -3.232 1.00 96.56 158 ILE A O 1
ATOM 1147 N N . LEU A 1 159 ? 4.783 11.026 -5.022 1.00 95.75 159 LEU A N 1
ATOM 1148 C CA . LEU A 1 159 ? 6.232 10.938 -5.159 1.00 95.75 159 LEU A CA 1
ATOM 1149 C C . LEU A 1 159 ? 6.665 11.670 -6.422 1.00 95.75 159 LEU A C 1
ATOM 1151 O O . LEU A 1 159 ? 6.041 11.490 -7.464 1.00 95.75 159 LEU A O 1
ATOM 1155 N N . VAL A 1 160 ? 7.721 12.471 -6.332 1.00 95.19 160 VAL A N 1
ATOM 1156 C CA . VAL A 1 160 ? 8.231 13.267 -7.453 1.00 95.19 160 VAL A CA 1
ATOM 1157 C C . VAL A 1 160 ? 9.687 12.920 -7.710 1.00 95.19 160 VAL A C 1
ATOM 1159 O O . VAL A 1 160 ? 10.531 13.043 -6.820 1.00 95.19 160 VAL A O 1
ATOM 1162 N N . PHE A 1 161 ? 9.981 12.507 -8.936 1.00 92.94 161 PHE A N 1
ATOM 1163 C CA . PHE A 1 161 ? 11.312 12.109 -9.375 1.00 92.94 161 PHE A CA 1
ATOM 1164 C C . PHE A 1 161 ? 11.695 12.889 -10.634 1.00 92.94 161 PHE A C 1
ATOM 1166 O O . PHE A 1 161 ? 10.867 12.983 -11.536 1.00 92.94 161 PHE A O 1
ATOM 1173 N N . PRO A 1 162 ? 12.924 13.413 -10.751 1.00 91.38 162 PRO A N 1
ATOM 1174 C CA . PRO A 1 162 ? 13.437 13.860 -12.037 1.00 91.38 162 PRO A CA 1
ATOM 1175 C C . PRO A 1 162 ? 13.372 12.725 -13.061 1.00 91.38 162 PRO A C 1
ATOM 1177 O O . PRO A 1 162 ? 13.697 11.574 -12.751 1.00 91.38 162 PRO A O 1
ATOM 1180 N N . VAL A 1 163 ? 12.962 13.032 -14.290 1.00 86.69 163 VAL A N 1
ATOM 1181 C CA . VAL A 1 163 ? 12.965 12.041 -15.373 1.00 86.69 163 VAL A CA 1
ATOM 1182 C C . VAL A 1 163 ? 14.380 11.474 -15.536 1.00 86.69 163 VAL A C 1
ATOM 1184 O O . VAL A 1 163 ? 15.368 12.204 -15.546 1.00 86.69 163 VAL A O 1
ATOM 1187 N N . GLY A 1 164 ? 14.481 10.144 -15.606 1.00 80.00 164 GLY A N 1
ATOM 1188 C CA . GLY A 1 164 ? 15.758 9.430 -15.696 1.00 80.00 164 GLY A CA 1
ATOM 1189 C C . GLY A 1 164 ? 16.468 9.173 -14.359 1.00 80.00 164 GLY A C 1
ATOM 1190 O O . GLY A 1 164 ? 17.468 8.462 -14.347 1.00 80.00 164 GLY A O 1
ATOM 1191 N N . SER A 1 165 ? 15.962 9.671 -13.220 1.00 79.94 165 SER A N 1
ATOM 1192 C CA . SER A 1 165 ? 16.562 9.362 -11.909 1.00 79.94 165 SER A CA 1
ATOM 1193 C C . SER A 1 165 ? 16.232 7.953 -11.411 1.00 79.94 165 SER A C 1
ATOM 1195 O O . SER A 1 165 ? 16.873 7.441 -10.492 1.00 79.94 165 SER A O 1
ATOM 1197 N N . LEU A 1 166 ? 15.181 7.338 -11.956 1.00 73.50 166 LEU A N 1
ATOM 1198 C CA . LEU A 1 166 ? 14.818 5.963 -11.645 1.00 73.50 166 LEU A CA 1
ATOM 1199 C C . LEU A 1 166 ? 15.683 5.006 -12.478 1.00 73.50 166 LEU A C 1
ATOM 1201 O O . LEU A 1 166 ? 15.891 5.267 -13.663 1.00 73.50 166 LEU A O 1
ATOM 1205 N N . PRO A 1 167 ? 16.162 3.885 -11.903 1.00 68.50 167 PRO A N 1
ATOM 1206 C CA . PRO A 1 167 ? 16.971 2.925 -12.640 1.00 68.50 167 PRO A CA 1
ATOM 1207 C C . PRO A 1 167 ? 16.258 2.470 -13.911 1.00 68.50 167 PRO A C 1
ATOM 1209 O O . PRO A 1 167 ? 15.147 1.932 -13.848 1.00 68.50 167 PRO A O 1
ATOM 1212 N N . GLU A 1 168 ? 16.908 2.658 -15.056 1.00 65.62 168 GLU A N 1
ATOM 1213 C CA . GLU A 1 168 ? 16.353 2.265 -16.342 1.00 65.62 168 GLU A CA 1
ATOM 1214 C C . GLU A 1 168 ? 16.281 0.738 -16.424 1.00 65.62 168 GLU A C 1
ATOM 1216 O O . GLU A 1 168 ? 17.274 0.020 -16.596 1.00 65.62 168 GLU A O 1
ATOM 1221 N N . ARG A 1 169 ? 15.070 0.210 -16.254 1.00 67.81 169 ARG A N 1
ATOM 1222 C CA . ARG A 1 169 ? 14.811 -1.224 -16.336 1.00 67.81 169 ARG A CA 1
ATOM 1223 C C . ARG A 1 169 ? 14.703 -1.618 -17.795 1.00 67.81 169 ARG A C 1
ATOM 1225 O O . ARG A 1 169 ? 13.613 -1.685 -18.357 1.00 67.81 169 ARG A O 1
ATOM 1232 N N . HIS A 1 170 ? 15.851 -1.907 -18.391 1.00 77.44 170 HIS A N 1
ATOM 1233 C CA . HIS A 1 170 ? 15.922 -2.482 -19.723 1.00 77.44 170 HIS A CA 1
ATOM 1234 C C . HIS A 1 170 ? 15.167 -3.808 -19.732 1.00 77.44 170 HIS A C 1
ATOM 1236 O O . HIS A 1 170 ? 15.565 -4.782 -19.090 1.00 77.44 170 HIS A O 1
ATOM 1242 N N . ARG A 1 171 ? 14.043 -3.838 -20.448 1.00 87.81 171 ARG A N 1
ATOM 1243 C CA . ARG A 1 171 ? 13.229 -5.041 -20.561 1.00 87.81 171 ARG A CA 1
ATOM 1244 C C . ARG A 1 171 ? 13.979 -6.072 -21.398 1.00 87.81 171 ARG A C 1
ATOM 1246 O O . ARG A 1 171 ? 14.100 -5.928 -22.609 1.00 87.81 171 ARG A O 1
ATOM 1253 N N . GLN A 1 172 ? 14.415 -7.137 -20.744 1.00 92.00 172 GLN A N 1
ATOM 1254 C CA . GLN A 1 172 ? 15.059 -8.287 -21.365 1.00 92.00 172 GLN A CA 1
ATOM 1255 C C . GLN A 1 172 ? 14.103 -9.490 -21.395 1.00 92.00 172 GLN A C 1
ATOM 1257 O O . GLN A 1 172 ? 13.120 -9.540 -20.640 1.00 92.00 172 GLN A O 1
ATOM 1262 N N . PRO A 1 173 ? 14.359 -10.492 -22.253 1.00 93.38 173 PRO A N 1
ATOM 1263 C CA . PRO A 1 173 ? 13.643 -11.759 -22.202 1.00 93.38 173 PRO A CA 1
ATOM 1264 C C . PRO A 1 173 ? 13.742 -12.423 -20.821 1.00 93.38 173 PRO A C 1
ATOM 1266 O O . PRO A 1 173 ? 14.744 -12.309 -20.115 1.00 93.38 173 PRO A O 1
ATOM 1269 N N . CYS A 1 174 ? 12.690 -13.147 -20.433 1.00 94.81 174 CYS A N 1
ATOM 1270 C CA . CYS A 1 174 ? 12.665 -13.872 -19.165 1.00 94.81 174 CYS A CA 1
ATOM 1271 C C . CYS A 1 174 ? 13.721 -14.985 -19.153 1.00 94.81 174 CYS A C 1
ATOM 1273 O O . CYS A 1 174 ? 13.623 -15.934 -19.931 1.00 94.81 174 CYS A O 1
ATOM 1275 N N . ILE A 1 175 ? 14.655 -14.915 -18.203 1.00 95.56 175 ILE A N 1
ATOM 1276 C CA . ILE A 1 175 ? 15.707 -15.925 -17.992 1.00 95.56 175 ILE A CA 1
ATOM 1277 C C . ILE A 1 175 ? 15.276 -17.087 -17.080 1.00 95.56 175 ILE A C 1
ATOM 1279 O O . ILE A 1 175 ? 16.083 -17.945 -16.746 1.00 95.56 175 ILE A O 1
ATOM 1283 N N . ARG A 1 176 ? 14.002 -17.120 -16.657 1.00 95.12 176 ARG A N 1
ATOM 1284 C CA . ARG A 1 176 ? 13.408 -18.171 -15.803 1.00 95.12 176 ARG A CA 1
ATOM 1285 C C . ARG A 1 176 ? 14.135 -18.388 -14.464 1.00 95.12 176 ARG A C 1
ATOM 1287 O O . ARG A 1 176 ? 14.167 -19.498 -13.953 1.00 95.12 176 ARG A O 1
ATOM 1294 N N . CYS A 1 177 ? 14.648 -17.315 -13.865 1.00 96.31 177 CYS A N 1
ATOM 1295 C CA . CYS A 1 177 ? 15.412 -17.355 -12.611 1.00 96.31 177 CYS A CA 1
ATOM 1296 C C . CYS A 1 177 ? 14.597 -17.653 -11.337 1.00 96.31 177 CYS A C 1
ATOM 1298 O O . CYS A 1 177 ? 15.187 -17.789 -10.276 1.00 96.31 177 CYS A O 1
ATOM 1300 N N . GLY A 1 178 ? 13.262 -17.688 -11.391 1.00 96.06 178 GLY A N 1
ATOM 1301 C CA . GLY A 1 178 ? 12.420 -17.991 -10.222 1.00 96.06 178 GLY A CA 1
ATOM 1302 C C . GLY A 1 178 ? 12.197 -16.838 -9.230 1.00 96.06 178 GLY A C 1
ATOM 1303 O O . GLY A 1 178 ? 11.172 -16.841 -8.562 1.00 96.06 178 GLY A O 1
ATOM 1304 N N . GLN A 1 179 ? 13.018 -15.780 -9.228 1.00 96.94 179 GLN A N 1
ATOM 1305 C CA . GLN A 1 179 ? 12.953 -14.684 -8.233 1.00 96.94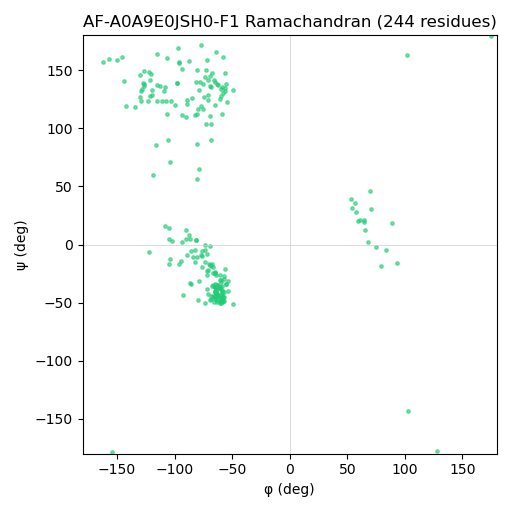 179 GLN A CA 1
ATOM 1306 C C . GLN A 1 179 ? 11.576 -14.009 -8.081 1.00 96.94 179 GLN A C 1
ATOM 1308 O O . GLN A 1 179 ? 11.212 -13.529 -7.009 1.00 96.94 179 GLN A O 1
ATOM 1313 N N . CYS A 1 180 ? 10.783 -13.942 -9.152 1.00 96.44 180 CYS A N 1
ATOM 1314 C CA . CYS A 1 180 ? 9.426 -13.394 -9.083 1.00 96.44 180 CYS A CA 1
ATOM 1315 C C . CYS A 1 180 ? 8.430 -14.314 -8.351 1.00 96.44 180 CYS A C 1
ATOM 1317 O O . CYS A 1 180 ? 7.443 -13.815 -7.818 1.00 96.44 180 CYS A O 1
ATOM 1319 N N . ILE A 1 181 ? 8.677 -15.627 -8.342 1.00 96.94 181 ILE A N 1
ATOM 1320 C CA . ILE A 1 181 ? 7.897 -16.635 -7.615 1.00 96.94 181 ILE A CA 1
ATOM 1321 C C . ILE A 1 181 ? 8.225 -16.508 -6.128 1.00 96.94 181 ILE A C 1
ATOM 1323 O O . ILE A 1 181 ? 7.315 -16.303 -5.333 1.00 96.94 181 ILE A O 1
ATOM 1327 N N . ASP A 1 182 ? 9.516 -16.492 -5.783 1.00 96.12 182 ASP A N 1
ATOM 1328 C CA . ASP A 1 182 ? 9.984 -16.357 -4.396 1.00 96.12 182 ASP A CA 1
ATOM 1329 C C . ASP A 1 182 ? 9.531 -15.036 -3.756 1.00 96.12 182 ASP A C 1
ATOM 1331 O O . ASP A 1 182 ? 9.179 -14.979 -2.579 1.00 96.12 182 ASP A O 1
ATOM 1335 N N . ALA A 1 183 ? 9.493 -13.959 -4.546 1.00 94.44 183 ALA A N 1
ATOM 1336 C CA . ALA A 1 183 ? 9.025 -12.653 -4.094 1.00 94.44 183 ALA A CA 1
ATOM 1337 C C . ALA A 1 183 ? 7.494 -12.543 -3.986 1.00 94.44 183 ALA A C 1
ATOM 1339 O O . ALA A 1 183 ? 6.998 -11.524 -3.502 1.00 94.44 183 ALA A O 1
ATOM 1340 N N . CYS A 1 184 ? 6.718 -13.517 -4.480 1.00 95.25 184 CYS A N 1
ATOM 1341 C CA . CYS A 1 184 ? 5.265 -13.410 -4.503 1.00 95.25 184 CYS A CA 1
ATOM 1342 C C . CYS A 1 184 ? 4.662 -13.752 -3.129 1.00 95.25 184 CYS A C 1
ATOM 1344 O O . CYS A 1 184 ? 4.626 -14.922 -2.754 1.00 95.25 184 CYS A O 1
ATOM 1346 N N . PRO A 1 185 ? 4.068 -12.783 -2.407 1.00 91.44 185 PRO A N 1
ATOM 1347 C CA . PRO A 1 185 ? 3.487 -13.044 -1.087 1.00 91.44 185 PRO A CA 1
ATOM 1348 C C . PRO A 1 185 ? 2.216 -13.905 -1.148 1.00 91.44 185 PRO A C 1
ATOM 1350 O O . PRO A 1 185 ? 1.789 -14.450 -0.140 1.00 91.44 185 PRO A O 1
ATOM 1353 N N . MET A 1 186 ? 1.603 -14.019 -2.330 1.00 92.94 186 MET A N 1
ATOM 1354 C CA . MET A 1 186 ? 0.398 -14.820 -2.561 1.00 92.94 186 MET A CA 1
ATOM 1355 C C . MET A 1 186 ? 0.713 -16.240 -3.056 1.00 92.94 186 MET A C 1
ATOM 1357 O O . MET A 1 186 ? -0.211 -16.964 -3.409 1.00 92.94 186 MET A O 1
ATOM 1361 N N . GLY A 1 187 ? 1.994 -16.616 -3.174 1.00 92.62 187 GLY A N 1
ATOM 1362 C CA . GLY A 1 187 ? 2.395 -17.932 -3.690 1.00 92.62 187 GLY A CA 1
ATOM 1363 C C . GLY A 1 187 ? 2.016 -18.183 -5.157 1.00 92.62 187 GLY A C 1
ATOM 1364 O O . GLY A 1 187 ? 1.934 -19.329 -5.592 1.00 92.62 187 GLY A O 1
ATOM 1365 N N . LEU A 1 188 ? 1.750 -17.127 -5.933 1.00 95.69 188 LEU A N 1
ATOM 1366 C CA . LEU A 1 188 ? 1.435 -17.244 -7.360 1.00 95.69 188 LEU A CA 1
ATOM 1367 C C . LEU A 1 188 ? 2.709 -17.494 -8.178 1.00 95.69 188 LEU A C 1
ATOM 1369 O O . LEU A 1 188 ? 3.823 -17.347 -7.683 1.00 95.69 188 LEU A O 1
ATOM 1373 N N . ASN A 1 189 ? 2.546 -17.795 -9.471 1.00 97.31 189 ASN A N 1
ATOM 1374 C CA . ASN A 1 189 ? 3.643 -17.798 -10.442 1.00 97.31 189 ASN A CA 1
ATOM 1375 C C . ASN A 1 189 ? 3.550 -16.568 -11.371 1.00 97.31 189 ASN A C 1
ATOM 1377 O O . ASN A 1 189 ? 2.925 -16.650 -12.436 1.00 97.31 189 ASN A O 1
ATOM 1381 N N . PRO A 1 190 ? 4.173 -15.423 -11.018 1.00 97.38 190 PRO A N 1
ATOM 1382 C CA . PRO A 1 190 ? 4.059 -14.198 -11.806 1.00 97.38 190 PRO A CA 1
ATOM 1383 C C . PRO A 1 190 ? 4.633 -14.333 -13.213 1.00 97.38 190 PRO A C 1
ATOM 1385 O O . PRO A 1 190 ? 4.070 -13.777 -1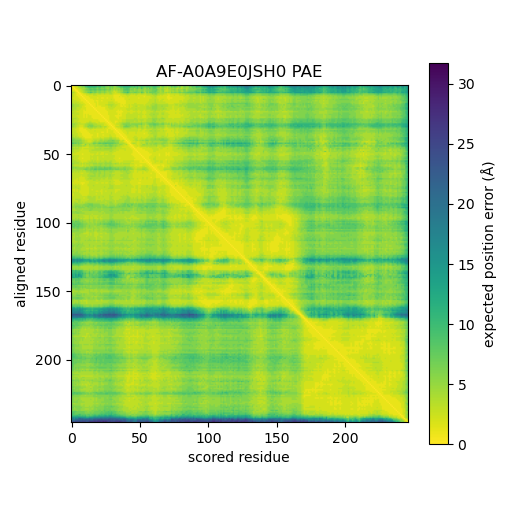4.151 1.00 97.38 190 PRO A O 1
ATOM 1388 N N . SER A 1 191 ? 5.711 -15.104 -13.394 1.00 96.69 191 SER A N 1
ATOM 1389 C CA . SER A 1 191 ? 6.313 -15.307 -14.718 1.00 96.69 191 SER A CA 1
ATOM 1390 C C . SER A 1 191 ? 5.361 -16.010 -15.689 1.00 96.69 191 SER A C 1
ATOM 1392 O O . SER A 1 191 ? 5.231 -15.594 -16.843 1.00 96.69 191 SER A O 1
ATOM 1394 N N . LEU A 1 192 ? 4.642 -17.036 -15.218 1.00 96.81 192 LEU A N 1
ATOM 1395 C CA . LEU A 1 192 ? 3.630 -17.737 -16.002 1.00 96.81 192 LEU A CA 1
ATOM 1396 C C . LEU A 1 192 ? 2.462 -16.807 -16.327 1.00 96.81 192 LEU A C 1
ATOM 1398 O O . LEU A 1 192 ? 2.090 -16.688 -17.494 1.00 96.81 192 LEU A O 1
ATOM 1402 N N . LEU A 1 193 ? 1.928 -16.121 -15.313 1.00 97.31 193 LEU A N 1
ATOM 1403 C CA . LEU A 1 193 ? 0.817 -15.183 -15.471 1.00 97.31 193 LEU A CA 1
ATOM 1404 C C . LEU A 1 193 ? 1.165 -14.055 -16.450 1.00 97.31 193 LEU A C 1
ATOM 1406 O O . LEU A 1 193 ? 0.364 -13.725 -17.317 1.00 97.31 193 LEU A O 1
ATOM 1410 N N . GLY A 1 194 ? 2.372 -13.494 -16.357 1.00 95.69 194 GLY A N 1
ATOM 1411 C CA . GLY A 1 194 ? 2.854 -12.444 -17.253 1.00 95.69 194 GLY A CA 1
ATOM 1412 C C . GLY A 1 194 ? 3.010 -12.935 -18.691 1.00 95.69 194 GLY A C 1
ATOM 1413 O O . GLY A 1 194 ? 2.627 -12.237 -19.627 1.00 95.69 194 GLY A O 1
ATOM 1414 N N . ARG A 1 195 ? 3.504 -14.165 -18.885 1.00 95.31 195 ARG A N 1
ATOM 1415 C CA . ARG A 1 195 ? 3.620 -14.786 -20.213 1.00 95.31 195 ARG A CA 1
ATOM 1416 C C . ARG A 1 195 ? 2.255 -15.038 -20.855 1.00 95.31 195 ARG A C 1
ATOM 1418 O O . ARG A 1 195 ? 2.098 -14.768 -22.041 1.00 95.31 195 ARG A O 1
ATOM 1425 N N . LEU A 1 196 ? 1.290 -15.560 -20.095 1.00 96.56 196 LEU A N 1
ATOM 1426 C CA . LEU A 1 196 ? -0.076 -15.786 -20.580 1.00 96.56 196 LEU A CA 1
ATOM 1427 C C . LEU A 1 196 ? -0.764 -14.457 -20.917 1.00 96.56 196 LEU A C 1
ATOM 1429 O O . LEU A 1 196 ? -1.309 -14.309 -22.007 1.00 96.56 196 LEU A O 1
ATOM 1433 N N . ALA A 1 197 ? -0.641 -13.459 -20.039 1.00 94.56 197 ALA A N 1
ATOM 1434 C CA . ALA A 1 197 ? -1.156 -12.112 -20.267 1.00 94.56 197 ALA A CA 1
ATOM 1435 C C . ALA A 1 197 ? -0.566 -11.458 -21.527 1.00 94.56 197 ALA A C 1
ATOM 1437 O O . ALA A 1 197 ? -1.300 -10.852 -22.304 1.00 94.56 197 ALA A O 1
ATOM 1438 N N . GLY A 1 198 ? 0.741 -11.615 -21.765 1.00 91.88 198 GLY A N 1
ATOM 1439 C CA . GLY A 1 198 ? 1.408 -11.116 -22.973 1.00 91.88 198 GLY A CA 1
ATOM 1440 C C . GLY A 1 198 ? 0.935 -11.792 -24.265 1.00 91.88 198 GLY A C 1
ATOM 1441 O O . GLY A 1 198 ? 1.012 -11.186 -25.327 1.00 91.88 198 GLY A O 1
ATOM 1442 N N . LYS A 1 199 ? 0.403 -13.018 -24.172 1.00 94.75 199 LYS A N 1
ATOM 1443 C CA . LYS A 1 199 ? -0.264 -13.734 -25.272 1.00 94.75 199 LYS A CA 1
ATOM 1444 C C . LYS A 1 199 ? -1.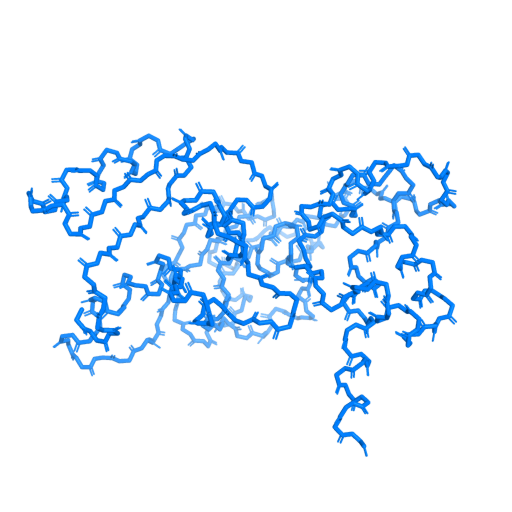771 -13.469 -25.349 1.00 94.75 199 LYS A C 1
ATOM 1446 O O . LYS A 1 199 ? -2.446 -14.091 -26.155 1.00 94.75 199 LYS A O 1
ATOM 1451 N N . GLN A 1 200 ? -2.301 -12.577 -24.510 1.00 94.56 200 GLN A N 1
ATOM 1452 C CA . GLN A 1 200 ? -3.737 -12.295 -24.387 1.00 94.56 200 GLN A CA 1
ATOM 1453 C C . GLN A 1 200 ? -4.589 -13.506 -23.952 1.00 94.56 200 GLN A C 1
ATOM 1455 O O . GLN A 1 200 ? -5.811 -13.517 -24.099 1.00 94.56 200 GLN A O 1
ATOM 1460 N N . GLU A 1 201 ? -3.963 -14.508 -23.328 1.00 95.44 201 GLU A N 1
ATOM 1461 C CA . GLU A 1 201 ? -4.603 -15.730 -22.825 1.00 95.44 201 GLU A CA 1
ATOM 1462 C C . GLU A 1 201 ? -5.275 -15.478 -21.462 1.00 95.44 201 GLU A C 1
ATOM 1464 O O . GLU A 1 201 ? -4.949 -16.094 -20.440 1.00 95.44 201 GLU A O 1
ATOM 1469 N N . TYR A 1 202 ? -6.188 -14.505 -21.395 1.00 94.06 202 TYR A N 1
ATOM 1470 C CA . TYR A 1 202 ? -6.718 -13.989 -20.126 1.00 94.06 202 TYR A CA 1
ATOM 1471 C C . TYR A 1 202 ? -7.525 -15.022 -19.331 1.00 94.06 202 TYR A C 1
ATOM 1473 O O . TYR A 1 202 ? -7.454 -15.035 -18.104 1.00 94.06 202 TYR A O 1
ATOM 1481 N N . TYR A 1 203 ? -8.249 -15.924 -20.003 1.00 92.44 203 TYR A N 1
ATOM 1482 C CA . TYR A 1 203 ? -8.997 -16.991 -19.328 1.00 92.44 203 TYR A CA 1
ATOM 1483 C C . TYR A 1 203 ? -8.059 -17.996 -18.645 1.00 92.44 203 TYR A C 1
ATOM 1485 O O . TYR A 1 203 ? -8.248 -18.335 -17.478 1.00 92.44 203 TYR A O 1
ATOM 1493 N N . LEU A 1 204 ? -6.989 -18.410 -19.331 1.00 94.56 204 LEU A N 1
ATOM 1494 C CA . LEU A 1 204 ? -5.946 -19.245 -18.728 1.00 94.56 204 LEU A CA 1
ATOM 1495 C C . LEU A 1 204 ? -5.235 -18.501 -17.593 1.00 94.56 204 LEU A C 1
ATOM 1497 O O . LEU A 1 204 ? -4.985 -19.073 -16.536 1.00 94.56 204 LEU A O 1
ATOM 1501 N N . THR A 1 205 ? -4.981 -17.204 -17.770 1.00 94.38 205 THR A N 1
ATOM 1502 C CA . THR A 1 205 ? -4.402 -16.341 -16.731 1.00 94.38 205 THR A CA 1
ATOM 1503 C C . THR A 1 205 ? -5.287 -16.317 -15.471 1.00 94.38 205 THR A C 1
ATOM 1505 O O . THR A 1 205 ? -4.777 -16.406 -14.355 1.00 94.38 205 THR A O 1
ATOM 1508 N N . ALA A 1 206 ? -6.617 -16.287 -15.633 1.00 93.62 206 ALA A N 1
ATOM 1509 C CA . ALA A 1 206 ? -7.581 -16.419 -14.538 1.00 93.62 206 ALA A CA 1
ATOM 1510 C C . ALA A 1 206 ? -7.527 -17.794 -13.859 1.00 93.62 206 ALA A C 1
ATOM 1512 O O . ALA A 1 206 ? -7.466 -17.854 -12.632 1.00 93.62 206 ALA A O 1
ATOM 1513 N N . ARG A 1 207 ? -7.481 -18.885 -14.636 1.00 94.12 207 ARG A N 1
ATOM 1514 C CA . ARG A 1 207 ? -7.356 -20.257 -14.105 1.00 94.12 207 ARG A CA 1
ATOM 1515 C C . ARG A 1 207 ? -6.076 -20.480 -13.298 1.00 94.12 207 ARG A C 1
ATOM 1517 O O . ARG A 1 207 ? -6.066 -21.326 -12.415 1.00 94.12 207 ARG A O 1
ATOM 1524 N N . HIS A 1 208 ? -5.025 -19.711 -13.574 1.00 94.56 208 HIS A N 1
ATOM 1525 C CA . HIS A 1 208 ? -3.771 -19.724 -12.817 1.00 94.56 208 HIS A CA 1
ATOM 1526 C C . HIS A 1 208 ? -3.738 -18.733 -11.637 1.00 94.56 208 HIS A C 1
ATOM 1528 O O . HIS A 1 208 ? -2.673 -18.493 -11.071 1.00 94.56 208 HIS A O 1
ATOM 1534 N N . GLY A 1 209 ? -4.880 -18.155 -11.248 1.00 94.06 209 GLY A N 1
ATOM 1535 C CA . GLY A 1 209 ? -5.005 -17.397 -10.000 1.00 94.06 209 GLY A CA 1
ATOM 1536 C C . GLY A 1 209 ? -4.672 -15.908 -10.101 1.00 94.06 209 GLY A C 1
ATOM 1537 O O . GLY A 1 209 ? -4.446 -15.266 -9.080 1.00 94.06 209 GLY A O 1
ATOM 1538 N N . VAL A 1 210 ? -4.667 -15.295 -11.297 1.00 95.38 210 VAL A N 1
ATOM 1539 C CA . VAL A 1 210 ? -4.388 -13.842 -11.413 1.00 95.38 210 VAL A CA 1
ATOM 1540 C C . VAL A 1 210 ? -5.342 -12.979 -10.587 1.00 95.38 210 VAL A C 1
ATOM 1542 O O . VAL A 1 210 ? -4.973 -11.884 -10.169 1.00 95.38 210 VAL A O 1
ATOM 1545 N N . LEU A 1 211 ? -6.564 -13.458 -10.335 1.00 93.88 211 LEU A N 1
ATOM 1546 C CA . LEU A 1 211 ? -7.558 -12.747 -9.534 1.00 93.88 211 LEU A CA 1
ATOM 1547 C C . LEU A 1 211 ? -7.140 -12.623 -8.060 1.00 93.88 211 LEU A C 1
ATOM 1549 O O . LEU A 1 211 ? -7.519 -11.641 -7.426 1.00 93.88 211 LEU A O 1
ATOM 1553 N N . ASP A 1 212 ? -6.290 -13.527 -7.567 1.00 93.06 212 ASP A N 1
ATOM 1554 C CA . ASP A 1 212 ? -5.728 -13.497 -6.212 1.00 93.06 212 ASP A CA 1
ATOM 1555 C C . ASP A 1 212 ? -4.493 -12.603 -6.079 1.00 93.06 212 ASP A C 1
ATOM 1557 O O . ASP A 1 212 ? -4.056 -12.303 -4.968 1.00 93.06 212 ASP A O 1
ATOM 1561 N N . CYS A 1 213 ? -3.923 -12.139 -7.195 1.00 94.00 213 CYS A N 1
ATOM 1562 C CA . CYS A 1 213 ? -2.794 -11.217 -7.163 1.00 94.00 213 CYS A CA 1
ATOM 1563 C C . CYS A 1 213 ? -3.193 -9.933 -6.422 1.00 94.00 213 CYS A C 1
ATOM 1565 O O . CYS A 1 213 ? -4.167 -9.295 -6.788 1.00 94.00 213 CYS A O 1
ATOM 1567 N N . ILE A 1 214 ? -2.433 -9.487 -5.428 1.00 92.12 214 ILE A N 1
ATOM 1568 C CA . ILE A 1 214 ? -2.732 -8.239 -4.694 1.00 92.12 214 ILE A CA 1
ATOM 1569 C C . ILE A 1 214 ? -2.121 -6.983 -5.337 1.00 92.12 214 ILE A C 1
ATOM 1571 O O . ILE A 1 214 ? -2.124 -5.920 -4.735 1.00 92.12 214 ILE A O 1
ATOM 1575 N N . GLU A 1 215 ? -1.555 -7.105 -6.543 1.00 93.19 215 GLU A N 1
ATOM 1576 C CA . GLU A 1 215 ? -0.992 -5.982 -7.316 1.00 93.19 215 GLU A CA 1
ATOM 1577 C C . GLU A 1 215 ? 0.121 -5.194 -6.593 1.00 93.19 215 GLU A C 1
ATOM 1579 O O . GLU A 1 215 ? 0.349 -4.019 -6.879 1.00 93.19 215 GLU A O 1
ATOM 1584 N N . CYS A 1 216 ? 0.852 -5.870 -5.699 1.00 92.00 216 CYS A N 1
ATOM 1585 C CA . CYS A 1 216 ? 1.898 -5.289 -4.851 1.00 92.00 216 CYS A CA 1
ATOM 1586 C C . CYS A 1 216 ? 3.204 -4.936 -5.590 1.00 92.00 216 CYS A C 1
ATOM 1588 O O . CYS A 1 216 ? 4.060 -4.245 -5.057 1.00 92.00 216 CYS A O 1
ATOM 1590 N N . GLY A 1 217 ? 3.423 -5.435 -6.807 1.00 91.50 217 GLY A N 1
ATOM 1591 C CA . GLY A 1 217 ? 4.620 -5.087 -7.583 1.00 91.50 217 GLY A CA 1
ATOM 1592 C C . GLY A 1 217 ? 5.928 -5.747 -7.136 1.00 91.50 217 GLY A C 1
ATOM 1593 O O . GLY A 1 217 ? 6.928 -5.577 -7.828 1.00 91.50 217 GLY A O 1
ATOM 1594 N N . ALA A 1 218 ? 5.940 -6.551 -6.064 1.00 93.19 218 ALA A N 1
ATOM 1595 C CA . ALA A 1 218 ? 7.143 -7.250 -5.589 1.00 93.19 218 ALA A CA 1
ATOM 1596 C C . ALA A 1 218 ? 7.815 -8.088 -6.694 1.00 93.19 218 ALA A C 1
ATOM 1598 O O . ALA A 1 218 ? 9.031 -8.051 -6.849 1.00 93.19 218 ALA A O 1
ATOM 1599 N N . CYS A 1 219 ? 7.014 -8.762 -7.526 1.00 94.25 219 CYS A N 1
ATOM 1600 C CA . CYS A 1 219 ? 7.493 -9.554 -8.659 1.00 94.25 219 CYS A CA 1
ATOM 1601 C C . CYS A 1 219 ? 8.135 -8.718 -9.773 1.00 94.25 219 CYS A C 1
ATOM 1603 O O . CYS A 1 219 ? 9.080 -9.175 -10.411 1.00 94.25 219 CYS A O 1
ATOM 1605 N N . THR A 1 220 ? 7.627 -7.507 -10.021 1.00 92.44 220 THR A N 1
ATOM 1606 C CA . THR A 1 220 ? 8.251 -6.571 -10.959 1.00 92.44 220 THR A CA 1
ATOM 1607 C C . THR A 1 220 ? 9.561 -6.087 -10.364 1.00 92.44 220 THR A C 1
ATOM 1609 O O . THR A 1 220 ? 10.579 -6.128 -11.048 1.00 92.44 220 THR A O 1
ATOM 1612 N N . LEU A 1 221 ? 9.565 -5.673 -9.090 1.00 90.06 221 LEU A N 1
ATOM 1613 C CA . LEU A 1 221 ? 10.762 -5.158 -8.430 1.00 90.06 221 LEU A CA 1
ATOM 1614 C C . LEU A 1 221 ? 11.903 -6.180 -8.436 1.00 90.06 221 LEU A C 1
ATOM 1616 O O . LEU A 1 221 ? 13.014 -5.803 -8.796 1.00 90.06 221 LEU A O 1
ATOM 1620 N N . SER A 1 222 ? 11.619 -7.442 -8.107 1.00 92.69 222 SER A N 1
ATOM 1621 C CA . SER A 1 222 ? 12.624 -8.505 -8.031 1.00 92.69 222 SER A CA 1
ATOM 1622 C C . SER A 1 222 ? 13.067 -9.064 -9.384 1.00 92.69 222 SER A C 1
ATOM 1624 O O . SER A 1 222 ? 14.000 -9.852 -9.423 1.00 92.69 222 SER A O 1
ATOM 1626 N N . CYS A 1 223 ? 12.417 -8.713 -10.499 1.00 93.44 223 CYS A N 1
ATOM 1627 C CA . CYS A 1 223 ? 12.757 -9.285 -11.799 1.00 93.44 223 CYS A CA 1
ATOM 1628 C C . CYS A 1 223 ? 14.068 -8.687 -12.353 1.00 93.44 223 CYS A C 1
ATOM 1630 O O . CYS A 1 223 ? 14.078 -7.506 -12.712 1.00 93.44 223 CYS A O 1
ATOM 1632 N N . PRO A 1 224 ? 15.137 -9.487 -12.546 1.00 92.31 224 PRO A N 1
ATOM 1633 C CA . PRO A 1 224 ? 16.410 -8.987 -13.069 1.00 92.31 224 PRO A CA 1
ATOM 1634 C C . PRO A 1 224 ? 16.317 -8.645 -14.562 1.00 92.31 224 PRO A C 1
ATOM 1636 O O . PRO A 1 224 ? 17.062 -7.813 -15.062 1.00 92.31 224 PRO A O 1
ATOM 1639 N N . SER A 1 225 ? 15.358 -9.243 -15.275 1.00 93.00 225 SER A N 1
ATOM 1640 C CA . SER A 1 225 ? 15.064 -8.948 -16.681 1.00 93.00 225 SER A CA 1
ATOM 1641 C C . SER A 1 225 ? 14.192 -7.695 -16.872 1.00 93.00 225 SER A C 1
ATOM 1643 O O . SER A 1 225 ? 13.744 -7.440 -17.987 1.00 93.00 225 SER A O 1
ATOM 1645 N N . GLY A 1 226 ? 13.859 -6.956 -15.806 1.00 90.25 226 GLY A N 1
ATOM 1646 C CA . GLY A 1 226 ? 13.074 -5.719 -15.905 1.00 90.25 226 GLY A CA 1
ATOM 1647 C C . GLY A 1 226 ? 11.641 -5.904 -16.423 1.00 90.25 226 GLY A C 1
ATOM 1648 O O . GLY A 1 226 ? 11.043 -4.962 -16.936 1.00 90.25 226 GLY A O 1
ATOM 1649 N N . ILE A 1 227 ? 11.067 -7.110 -16.333 1.00 92.69 227 ILE A N 1
ATOM 1650 C CA . ILE A 1 227 ? 9.738 -7.395 -16.892 1.00 92.69 227 ILE A CA 1
ATOM 1651 C C . ILE A 1 227 ? 8.651 -6.757 -16.003 1.00 92.69 227 ILE A C 1
ATOM 1653 O O . ILE A 1 227 ? 8.601 -7.054 -14.805 1.00 92.69 227 ILE A O 1
ATOM 1657 N N . PRO A 1 228 ? 7.725 -5.952 -16.565 1.00 91.31 228 PRO A N 1
ATOM 1658 C CA . PRO A 1 228 ? 6.657 -5.285 -15.816 1.00 91.31 228 PRO A CA 1
ATOM 1659 C C . PRO A 1 228 ? 5.493 -6.247 -15.501 1.00 91.31 228 PRO A C 1
ATOM 1661 O O . PRO A 1 228 ? 4.373 -6.113 -15.997 1.00 91.31 228 PRO A O 1
ATOM 1664 N N . LEU A 1 229 ? 5.765 -7.276 -14.692 1.00 94.75 229 LEU A N 1
ATOM 1665 C CA . LEU A 1 229 ? 4.830 -8.367 -14.396 1.00 94.75 229 LEU A CA 1
ATOM 1666 C C . LEU A 1 229 ? 3.528 -7.870 -13.755 1.00 94.75 229 LEU A C 1
ATOM 1668 O O . LEU A 1 229 ? 2.444 -8.251 -14.198 1.00 94.75 229 LEU A O 1
ATOM 1672 N N . VAL A 1 230 ? 3.608 -6.978 -12.761 1.00 93.25 230 VAL A N 1
ATOM 1673 C CA . VAL A 1 230 ? 2.412 -6.442 -12.093 1.00 93.25 230 VAL A CA 1
ATOM 1674 C C . VAL A 1 230 ? 1.517 -5.657 -13.048 1.00 93.25 230 VAL A C 1
ATOM 1676 O O . VAL A 1 230 ? 0.296 -5.764 -12.955 1.00 93.25 230 VAL A O 1
ATOM 1679 N N . GLN A 1 231 ? 2.092 -4.933 -14.010 1.00 91.12 231 GLN A N 1
ATOM 1680 C CA . GLN A 1 231 ? 1.341 -4.209 -15.031 1.00 91.12 231 GLN A CA 1
ATOM 1681 C C . GLN A 1 231 ? 0.556 -5.186 -15.920 1.00 91.12 231 GLN A C 1
ATOM 1683 O O . GLN A 1 231 ? -0.631 -4.972 -16.164 1.00 91.12 231 GLN A O 1
ATOM 1688 N N . TYR A 1 232 ? 1.157 -6.316 -16.316 1.00 94.31 232 TYR A N 1
ATOM 1689 C CA . TYR A 1 232 ? 0.437 -7.368 -17.043 1.00 94.31 232 TYR A CA 1
ATOM 1690 C C . TYR A 1 232 ? -0.697 -7.992 -16.228 1.00 94.31 232 TYR A C 1
ATOM 1692 O O . TYR A 1 232 ? -1.761 -8.296 -16.776 1.00 94.31 232 TYR A O 1
ATOM 1700 N N . HIS A 1 233 ? -0.506 -8.172 -14.921 1.00 95.44 233 HIS A N 1
ATOM 1701 C CA . HIS A 1 233 ? -1.548 -8.702 -14.040 1.00 95.44 233 HIS A CA 1
ATOM 1702 C C . HIS A 1 233 ? -2.709 -7.711 -13.877 1.00 95.44 233 HIS A C 1
ATOM 1704 O O . HIS A 1 233 ? -3.867 -8.111 -14.012 1.00 95.44 233 HIS A O 1
ATOM 1710 N N . ARG A 1 234 ? -2.410 -6.419 -13.674 1.00 93.19 234 ARG A N 1
ATOM 1711 C CA . ARG A 1 234 ? -3.401 -5.326 -13.626 1.00 93.19 234 ARG A CA 1
ATOM 1712 C C . ARG A 1 234 ? -4.229 -5.272 -14.906 1.00 93.19 234 ARG A C 1
ATOM 1714 O O . ARG A 1 234 ? -5.457 -5.274 -14.845 1.00 93.19 234 ARG A O 1
ATOM 1721 N N . MET A 1 235 ? -3.562 -5.310 -16.059 1.00 92.81 235 MET A N 1
ATOM 1722 C CA . MET A 1 235 ? -4.219 -5.349 -17.366 1.00 92.81 235 MET A CA 1
ATOM 1723 C C . MET A 1 235 ? -5.138 -6.571 -17.497 1.00 92.81 235 MET A C 1
ATOM 1725 O O . MET A 1 235 ? -6.310 -6.426 -17.835 1.00 92.81 235 MET A O 1
ATOM 1729 N N . SER A 1 236 ? -4.639 -7.764 -17.160 1.00 94.75 236 SER A N 1
ATOM 1730 C CA . SER A 1 236 ? -5.422 -9.007 -17.237 1.00 94.75 236 SER A CA 1
ATOM 1731 C C . SER A 1 236 ? -6.683 -8.939 -16.379 1.00 94.75 236 SER A C 1
ATOM 1733 O O . SER A 1 236 ? -7.768 -9.292 -16.834 1.00 94.75 236 SER A O 1
ATOM 1735 N N . LYS A 1 237 ? -6.565 -8.441 -15.144 1.00 94.44 237 LYS A N 1
ATOM 1736 C CA . LYS A 1 237 ? -7.709 -8.252 -14.250 1.00 94.44 237 LYS A CA 1
ATOM 1737 C C . LYS A 1 237 ? -8.710 -7.231 -14.775 1.00 94.44 237 LYS A C 1
ATOM 1739 O O . LYS A 1 237 ? -9.907 -7.475 -14.668 1.00 94.44 237 LYS A O 1
ATOM 1744 N N . SER A 1 238 ? -8.236 -6.112 -15.322 1.00 93.06 238 SER A N 1
ATOM 1745 C CA . SER A 1 238 ? -9.100 -5.085 -15.914 1.00 93.06 238 SER A CA 1
ATOM 1746 C C . SER A 1 238 ? -9.962 -5.678 -17.034 1.00 93.06 238 SER A C 1
ATOM 1748 O O . SER A 1 238 ? -11.188 -5.579 -16.993 1.00 93.06 238 SER A O 1
ATOM 1750 N N . ILE A 1 239 ? -9.339 -6.419 -17.954 1.00 93.19 239 ILE A N 1
ATOM 1751 C CA . ILE A 1 239 ? -10.026 -7.080 -19.072 1.00 93.19 239 ILE A CA 1
ATOM 1752 C C . ILE A 1 239 ? -11.020 -8.136 -18.574 1.00 93.19 239 ILE A C 1
ATOM 1754 O O . ILE A 1 239 ? -12.159 -8.188 -19.035 1.00 93.19 239 ILE A O 1
ATOM 1758 N N . LEU A 1 240 ? -10.626 -8.965 -17.602 1.00 91.88 240 LEU A N 1
ATOM 1759 C CA . LEU A 1 240 ? -11.517 -9.971 -17.016 1.00 91.88 240 LEU A CA 1
ATOM 1760 C C . LEU A 1 240 ? -12.727 -9.342 -16.310 1.00 91.88 240 LEU A C 1
ATOM 1762 O O . LEU A 1 240 ? -13.807 -9.921 -16.344 1.00 91.88 240 LEU A O 1
ATOM 1766 N N . ARG A 1 241 ? -12.570 -8.170 -15.680 1.00 90.38 241 ARG A N 1
ATOM 1767 C CA . ARG A 1 241 ? -13.688 -7.431 -15.071 1.00 90.38 241 ARG A CA 1
ATOM 1768 C C . ARG A 1 241 ? -14.639 -6.892 -16.134 1.00 90.38 241 ARG A C 1
ATOM 1770 O O . ARG A 1 241 ? -15.835 -7.112 -16.010 1.00 90.38 241 ARG A O 1
ATOM 1777 N N . GLN A 1 242 ? -14.119 -6.262 -17.188 1.00 88.25 242 GLN A N 1
ATOM 1778 C CA . GLN A 1 242 ? -14.939 -5.749 -18.294 1.00 88.25 242 GLN A CA 1
ATOM 1779 C C . GLN A 1 242 ? -15.781 -6.859 -18.937 1.00 88.25 242 GLN A C 1
ATOM 1781 O O . GLN A 1 242 ? -16.985 -6.699 -19.103 1.00 88.25 242 GLN A O 1
ATOM 1786 N N . ARG A 1 243 ? -15.175 -8.026 -19.192 1.00 84.56 243 ARG A N 1
ATOM 1787 C CA . ARG A 1 243 ? -15.860 -9.185 -19.790 1.00 84.56 243 ARG A CA 1
ATOM 1788 C C . ARG A 1 243 ? -16.890 -9.866 -18.884 1.00 84.56 243 ARG A C 1
ATOM 1790 O O . ARG A 1 243 ? -17.687 -10.635 -19.389 1.00 84.56 243 ARG A O 1
ATOM 1797 N N . ARG A 1 244 ? -16.866 -9.642 -17.564 1.00 69.25 244 ARG A N 1
ATOM 1798 C CA . ARG A 1 244 ? -17.908 -10.149 -16.641 1.00 69.25 244 ARG A CA 1
ATOM 1799 C C . ARG A 1 244 ? -19.152 -9.260 -16.612 1.00 69.25 244 ARG A C 1
ATOM 1801 O O . ARG A 1 244 ? -20.164 -9.680 -16.065 1.00 69.25 244 ARG A O 1
ATOM 1808 N N . HIS A 1 245 ? -19.049 -8.043 -17.141 1.00 53.91 245 HIS A N 1
ATOM 1809 C CA . HIS A 1 245 ? -20.137 -7.070 -17.235 1.00 53.91 245 HIS A CA 1
ATOM 1810 C C . HIS A 1 245 ? -20.698 -6.939 -18.663 1.00 53.91 245 HIS A C 1
ATOM 1812 O O . HIS A 1 245 ? -21.530 -6.069 -18.898 1.00 53.91 245 HIS A O 1
ATOM 1818 N N . SER A 1 246 ? -20.224 -7.768 -19.599 1.00 44.09 246 SER A N 1
ATOM 1819 C CA . SER A 1 246 ? -20.760 -7.939 -20.958 1.00 44.09 246 SER A CA 1
ATOM 1820 C C . SER A 1 246 ? -21.492 -9.271 -21.039 1.00 44.09 246 SER A C 1
ATOM 1822 O O . SER A 1 246 ? -22.519 -9.322 -21.740 1.00 44.09 246 SER A O 1
#

pLDDT: mean 91.8, std 6.59, range [44.09, 97.88]

Sequence (246 aa):
HAVGVSRALIGVEDDKPEAIAAIKALLPADRSIGCRVLPTRYPQGAEKMLIHSLLQREVPSGKLPADVGVVVNNVGTLAMLGELLPQRAGLIERVVTVSGPGVRQAGNYLIPLGTRIGDVLRHAGMESGEMEVILGGPMMGMSAPSLDIPVTKGMSGILVFPVGSLPERHRQPCIRCGQCIDACPMGLNPSLLGRLAGKQEYYLTARHGVLDCIECGACTLSCPSGIPLVQYHRMSKSILRQRRHS

Nearest PDB structures (foldseek):
  8rbm-assembly1_C  TM=9.553E-01  e=1.391E-21  Azotobacter vinelandii DJ
  8rb9-assembly1_C  TM=9.565E-01  e=1.913E-21  Azotobacter vinelandii DJ
  7zc6-assembly1_C  TM=9.439E-01  e=6.694E-19  Clostridium tetanomorphum
  8ad0-assembly1_A  TM=6.489E-01  e=1.070E-08  Vibrio cholerae
  4u9q-assembly1_A  TM=5.607E-01  e=1.165E-04  Vibrio cholerae

Secondary structure (DSSP, 8-state):
-TT--S-EEEEEETT-HHHHHHHHHT--TT-SEEEEEE---TTTTSHHHHHHHHH-----TT--GGGGT-----HHHHHHHHHHTTTT----EEEEEEESTTBSS-EEEEEETT-BHHHHHHHTTBPSS-EEEEES-TTT-EE-S-TTSBP-TT--EEEEEETT-S-----------SHHHHT-TT---HHHHHHHHHTT-HHHHHHTTGGG-----HHHHT-TT---HHHHHHHHHHHHHHHH--

Radius of gyration: 20.27 Å; Cα contacts (8 Å, |Δi|>4): 354; chains: 1; bounding box: 38×45×56 Å

Foldseek 3Di:
DVLPQQAEEAEDEPVCVVVQVVVVVPDDPVRSYYYDYDHPDPPCVPPQNVCCVPPVDGADAPGDVVVVVDDDDDPQVVVCCVVCVVVVHDCQWGWEFEEEPQFPATDTDTGGWFDFQLVVRVVSVGDDAAKFKWFADPQQTDTDPDSRGTDHPPTRYIYIYHPPPDPPQQQAPQPVPCQLCVQQPQNADLVVLLVCLVVVVLVVSVVRPLSVRPLRNSSCVRGSNNRSSSVSSVVSVVVVVVVVVD

Mean predicted aligned error: 5.44 Å